Protein 1SOP (pdb70)

Nearest PDB structures (foldseek):
  1sop-assembly1_A  TM=1.043E+00  e=1.245E-03  unclassified
  1sp7-assembly1_A  TM=7.191E-01  e=4.819E-03  unclassified
  1sop-assembly1_A  TM=7.389E-01  e=1.110E-02  unclassified
  1sp7-assembly1_A  TM=5.851E-01  e=7.325E-03  unclassified
  1sop-assembly1_A  TM=6.146E-01  e=1.340E-02  unclassified

InterPro domains:
  IPR008160 Collagen triple helix repeat [PF01391] (78-122)
  IPR037186 Minicollagen I, C-terminal domain [SSF103589] (126-149)

Sequence (24 aa):
PCPPVCVAQCVPTCPQYCCPAKRKPCPPVCVAQCVPTCPQYCCPAKRKPCPPVCVAQCVPTCPQYCCPAKRKPCPPVCVAQCVPTCPQYCCPAKRKPCPPVCVAQCVPTCPQYCCPAKRKPCPPVCVAQCVPTCPQYCCPAKRKPCPPVCVAQCVPTCPQYCCPAKRKPCPPVCVAQCVPTCPQYCCPAKRKPCPPVCVAQCVPTCPQYCCPAKRKPCPPVCVAQCVPTCPQYCCPAKRK

Solvent-accessible surface area: 2038 Å² total; per-residue (Å²): 145,70,46,125,106,2,96,45,67,17,63,148,136,17,30,152,160,9,47,44,96,150,136,127

Radius of gyration: 6.97 Å; Cα contacts (8 Å, |Δi|>4): 35; chains: 1; bounding box: 14×16×14 Å

Secondary structure (DSSP, 8-state):
---TTTTT---TTS-STT--SS--

Foldseek 3Di:
DFDPVLCVVVDPVTDPVSDDDDDD

Structure (mmCIF, N/CA/C/O backbone):
data_1SOP
#
_entry.id   1SOP
#
loop_
_atom_site.group_PDB
_atom_site.id
_atom_site.type_symbol
_atom_site.label_atom_id
_atom_site.label_alt_id
_atom_site.label_comp_id
_atom_site.label_asym_id
_atom_site.label_entity_id
_atom_site.label_seq_id
_atom_site.pdbx_PDB_ins_code
_atom_site.Cartn_x
_atom_site.Cartn_y
_atom_site.Cartn_z
_atom_site.occupancy
_atom_site.B_iso_or_equiv
_atom_site.auth_seq_id
_atom_site.auth_comp_id
_atom_site.auth_asym_id
_atom_site.auth_atom_id
_atom_site.pdbx_PDB_model_num
ATOM 7 N N . PRO A 1 2 ? -7.019 10.696 4.885 1.00 0.00 1 PRO A N 1
ATOM 8 C CA . PRO A 1 2 ? -8.215 9.825 4.710 1.00 0.00 1 PRO A CA 1
ATOM 9 C C . PRO A 1 2 ? -7.964 8.546 3.854 1.00 0.00 1 PRO A C 1
ATOM 10 O O . PRO A 1 2 ? -8.131 8.515 2.630 1.00 0.00 1 PRO A O 1
ATOM 21 N N . CYS A 1 3 ? -7.592 7.483 4.570 1.00 0.00 2 CYS A N 1
ATOM 22 C CA . CYS A 1 3 ? -7.325 6.151 4.016 1.00 0.00 2 CYS A CA 1
ATOM 23 C C . CYS A 1 3 ? -8.576 5.217 4.044 1.00 0.00 2 CYS A C 1
ATOM 24 O O . CYS A 1 3 ? -9.215 5.115 5.100 1.00 0.00 2 CYS A O 1
ATOM 31 N N . PRO A 1 4 ? -8.905 4.440 2.971 1.00 0.00 3 PRO A N 1
ATOM 32 C CA . PRO A 1 4 ? -9.853 3.303 3.055 1.00 0.00 3 PRO A CA 1
ATOM 33 C C . PRO A 1 4 ? -9.289 2.112 3.909 1.00 0.00 3 PRO A C 1
ATOM 34 O O . PRO A 1 4 ? -8.120 1.754 3.702 1.00 0.00 3 PRO A O 1
ATOM 45 N N . PRO A 1 5 ? -10.039 1.452 4.837 1.00 0.00 4 PRO A N 1
ATOM 46 C CA . PRO A 1 5 ? -9.553 0.235 5.554 1.00 0.00 4 PRO A CA 1
ATOM 47 C C . PRO A 1 5 ? -9.300 -1.056 4.704 1.00 0.00 4 PRO A C 1
ATOM 48 O O . PRO A 1 5 ? -8.507 -1.905 5.121 1.00 0.00 4 PRO A O 1
ATOM 59 N N . VAL A 1 6 ? -9.922 -1.180 3.513 1.00 0.00 5 VAL A N 1
ATOM 60 C CA . VAL A 1 6 ? -9.512 -2.162 2.469 1.00 0.00 5 VAL A CA 1
ATOM 61 C C . VAL A 1 6 ? -8.189 -1.807 1.721 1.00 0.00 5 VAL A C 1
ATOM 62 O O . VAL A 1 6 ? -7.459 -2.738 1.385 1.00 0.00 5 VAL A O 1
ATOM 75 N N . CYS A 1 7 ? -7.842 -0.520 1.503 1.00 0.00 6 CYS A N 1
ATOM 76 C CA . CYS A 1 7 ? -6.474 -0.118 1.047 1.00 0.00 6 CYS A CA 1
ATOM 77 C C . CYS A 1 7 ? -5.266 -0.439 1.954 1.00 0.00 6 CYS A C 1
ATOM 78 O O . CYS A 1 7 ? -4.153 -0.658 1.467 1.00 0.00 6 CYS A O 1
ATOM 85 N N . VAL A 1 8 ? -5.521 -0.474 3.269 1.00 0.00 7 VAL A N 1
ATOM 86 C CA . VAL A 1 8 ? -4.588 -1.107 4.267 1.00 0.00 7 VAL A CA 1
ATOM 87 C C . VAL A 1 8 ? -4.082 -2.558 3.885 1.00 0.00 7 VAL A C 1
ATOM 88 O O . VAL A 1 8 ? -2.949 -2.911 4.225 1.00 0.00 7 VAL A O 1
ATOM 101 N N . ALA A 1 9 ? -4.887 -3.339 3.145 1.00 0.00 8 ALA A N 1
ATOM 102 C CA . ALA A 1 9 ? -4.424 -4.522 2.370 1.00 0.00 8 ALA A CA 1
ATOM 103 C C . ALA A 1 9 ? -4.215 -4.338 0.822 1.00 0.00 8 ALA A C 1
ATOM 104 O O . ALA A 1 9 ? -3.566 -5.203 0.233 1.00 0.00 8 ALA A O 1
ATOM 111 N N . GLN A 1 10 ? -4.779 -3.308 0.140 1.00 0.00 9 GLN A N 1
ATOM 112 C CA . GLN A 1 10 ? -5.001 -3.289 -1.325 1.00 0.00 9 GLN A CA 1
ATOM 113 C C . GLN A 1 10 ? -4.781 -1.861 -1.893 1.00 0.00 9 GLN A C 1
ATOM 114 O O . GLN A 1 10 ? -5.748 -1.104 -2.052 1.00 0.00 9 GLN A O 1
ATOM 128 N N . CYS A 1 11 ? -3.542 -1.461 -2.237 1.00 0.00 10 CYS A N 1
ATOM 129 C CA . CYS A 1 11 ? -3.285 -0.055 -2.664 1.00 0.00 10 CYS A CA 1
ATOM 130 C C . CYS A 1 11 ? -3.441 0.144 -4.188 1.00 0.00 10 CYS A C 1
ATOM 131 O O . CYS A 1 11 ? -2.553 -0.078 -5.015 1.00 0.00 10 CYS A O 1
ATOM 138 N N . VAL A 1 12 ? -4.662 0.580 -4.477 1.00 0.00 11 VAL A N 1
ATOM 139 C CA . VAL A 1 12 ? -5.250 0.656 -5.822 1.00 0.00 11 VAL A CA 1
ATOM 140 C C . VAL A 1 12 ? -5.226 2.118 -6.387 1.00 0.00 11 VAL A C 1
ATOM 141 O O . VAL A 1 12 ? -4.961 3.068 -5.638 1.00 0.00 11 VAL A O 1
ATOM 154 N N . PRO A 1 13 ? -5.526 2.356 -7.694 1.00 0.00 12 PRO A N 1
ATOM 155 C CA . PRO A 1 13 ? -5.697 3.725 -8.255 1.00 0.00 12 PRO A CA 1
ATOM 156 C C . PRO A 1 13 ? -6.814 4.659 -7.708 1.00 0.00 12 PRO A C 1
ATOM 157 O O . PRO A 1 13 ? -6.632 5.880 -7.707 1.00 0.00 12 PRO A O 1
ATOM 168 N N . THR A 1 14 ? -7.920 4.091 -7.198 1.00 0.00 13 THR A N 1
ATOM 169 C CA . THR A 1 14 ? -8.864 4.820 -6.298 1.00 0.00 13 THR A CA 1
ATOM 170 C C . THR A 1 14 ? -8.270 5.224 -4.896 1.00 0.00 13 THR A C 1
ATOM 171 O O . THR A 1 14 ? -8.796 6.153 -4.275 1.00 0.00 13 THR A O 1
ATOM 182 N N . CYS A 1 15 ? -7.206 4.553 -4.405 1.00 0.00 14 CYS A N 1
ATOM 183 C CA . CYS A 1 15 ? -6.636 4.790 -3.053 1.00 0.00 14 CYS A CA 1
ATOM 184 C C . CYS A 1 15 ? -5.496 5.846 -3.002 1.00 0.00 14 CYS A C 1
ATOM 185 O O . CYS A 1 15 ? -4.695 5.919 -3.942 1.00 0.00 14 CYS A O 1
ATOM 192 N N . PRO A 1 16 ? -5.377 6.640 -1.895 1.00 0.00 15 PRO A N 1
ATOM 193 C CA . PRO A 1 16 ? -4.241 7.575 -1.682 1.00 0.00 15 PRO A CA 1
ATOM 194 C C . PRO A 1 16 ? -2.827 6.909 -1.610 1.00 0.00 15 PRO A C 1
ATOM 195 O O . PRO A 1 16 ? -2.690 5.754 -1.191 1.00 0.00 15 PRO A O 1
ATOM 206 N N . GLN A 1 17 ? -1.779 7.660 -2.007 1.00 0.00 16 GLN A N 1
ATOM 207 C CA . GLN A 1 17 ? -0.368 7.178 -1.990 1.00 0.00 16 GLN A CA 1
ATOM 208 C C . GLN A 1 17 ? 0.320 7.128 -0.598 1.00 0.00 16 GLN A C 1
ATOM 209 O O . GLN A 1 17 ? 0.994 6.143 -0.281 1.00 0.00 16 GLN A O 1
ATOM 223 N N . TYR A 1 18 ? 0.098 8.141 0.246 1.00 0.00 17 TYR A N 1
ATOM 224 C CA . TYR A 1 18 ? 0.213 8.029 1.718 1.00 0.00 17 TYR A CA 1
ATOM 225 C C . TYR A 1 18 ? -0.592 6.880 2.427 1.00 0.00 17 TYR A C 1
ATOM 226 O O . TYR A 1 18 ? -0.198 6.463 3.520 1.00 0.00 17 TYR A O 1
ATOM 244 N N . CYS A 1 19 ? -1.683 6.371 1.809 1.00 0.00 18 CYS A N 1
ATOM 245 C CA . CYS A 1 19 ? -2.420 5.173 2.259 1.00 0.00 18 CYS A CA 1
ATOM 246 C C . CYS A 1 19 ? -1.965 3.787 1.694 1.00 0.00 18 CYS A C 1
ATOM 247 O O . CYS A 1 19 ? -2.617 2.778 1.985 1.00 0.00 18 CYS A O 1
ATOM 254 N N . CYS A 1 20 ? -0.831 3.711 0.959 1.00 0.00 19 CYS A N 1
ATOM 255 C CA . CYS A 1 20 ? -0.166 2.437 0.600 1.00 0.00 19 CYS A CA 1
ATOM 256 C C . CYS A 1 20 ? 0.565 1.798 1.829 1.00 0.00 19 CYS A C 1
ATOM 257 O O . CYS A 1 20 ? 1.388 2.480 2.450 1.00 0.00 19 CYS A O 1
ATOM 264 N N . PRO A 1 21 ? 0.325 0.503 2.189 1.00 0.00 20 PRO A N 1
ATOM 265 C CA . PRO A 1 21 ? 1.163 -0.254 3.145 1.00 0.00 20 PRO A CA 1
ATOM 266 C C . PRO A 1 21 ? 2.544 -0.644 2.526 1.00 0.00 20 PRO A C 1
ATOM 267 O O . PRO A 1 21 ? 3.080 -0.071 1.571 1.00 0.00 20 PRO A O 1
ATOM 278 N N . ALA A 1 22 ? 3.035 -1.705 3.129 1.00 0.00 21 ALA A N 1
ATOM 279 C CA . ALA A 1 22 ? 3.900 -2.694 2.427 1.00 0.00 21 ALA A CA 1
ATO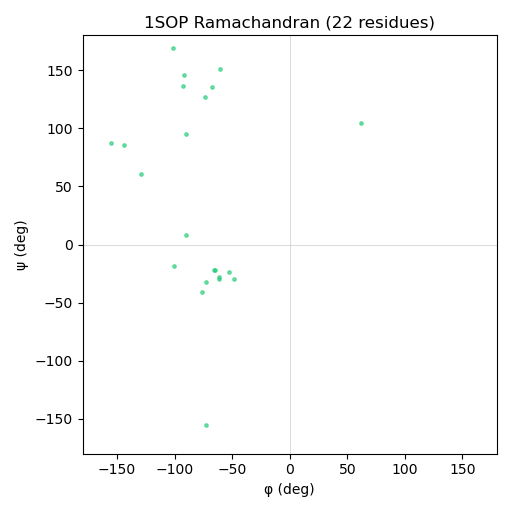M 280 C C . ALA A 1 22 ? 3.406 -4.157 2.611 1.00 0.00 21 ALA A C 1
ATOM 281 O O . ALA A 1 22 ? 4.080 -5.061 3.118 1.00 0.00 21 ALA A O 1
ATOM 288 N N . LYS A 1 23 ? 2.180 -4.321 2.129 1.00 0.00 22 LYS A N 1
ATOM 289 C CA . LYS A 1 23 ? 1.405 -5.586 2.189 1.00 0.00 22 LYS A CA 1
ATOM 290 C C . LYS A 1 23 ? 0.382 -5.554 1.022 1.00 0.00 22 LYS A C 1
ATOM 291 O O . LYS A 1 23 ? -0.759 -5.113 1.201 1.00 0.00 22 LYS A O 1
ATOM 310 N N . ARG A 1 24 ? 0.812 -6.016 -0.175 1.00 0.00 23 ARG A N 1
ATOM 311 C CA . ARG A 1 24 ? -0.006 -6.043 -1.424 1.00 0.00 23 ARG A CA 1
ATOM 312 C C . ARG A 1 24 ? -0.432 -4.618 -1.891 1.00 0.00 23 ARG A C 1
ATOM 313 O O . ARG A 1 24 ? -1.353 -4.019 -1.326 1.00 0.00 23 ARG A O 1
ATOM 334 N N . LYS A 1 25 ? 0.230 -4.104 -2.944 1.00 0.00 24 LYS A N 1
ATOM 335 C CA . LYS A 1 25 ? -0.106 -2.790 -3.552 1.00 0.00 24 LYS A CA 1
ATOM 336 C C . LYS A 1 25 ? -0.947 -3.051 -4.835 1.00 0.00 24 LYS A C 1
ATOM 337 O O . LYS A 1 25 ? -2.176 -2.992 -4.796 1.00 0.00 24 LYS A O 1
ATOM 365 N N . PRO A 1 2 ? -8.609 10.513 5.763 1.00 0.00 1 PRO A N 2
ATOM 366 C CA . PRO A 1 2 ? -7.671 9.427 5.378 1.00 0.00 1 PRO A CA 2
ATOM 367 C C . PRO A 1 2 ? -8.302 8.138 4.772 1.00 0.00 1 PRO A C 2
ATOM 368 O O . PRO A 1 2 ? -9.481 8.047 4.412 1.00 0.00 1 PRO A O 2
ATOM 379 N N . CYS A 1 3 ? -7.403 7.172 4.615 1.00 0.00 2 CYS A N 2
ATOM 380 C CA . CYS A 1 3 ? -7.559 6.012 3.705 1.00 0.00 2 CYS A CA 2
ATOM 381 C C . CYS A 1 3 ? -8.745 5.035 3.991 1.00 0.00 2 CYS A C 2
ATOM 382 O O . CYS A 1 3 ? -9.063 4.828 5.167 1.00 0.00 2 CYS A O 2
ATOM 389 N N . PRO A 1 4 ? -9.364 4.360 2.970 1.00 0.00 3 PRO A N 2
ATOM 390 C CA . PRO A 1 4 ? -10.301 3.227 3.195 1.00 0.00 3 PRO A CA 2
ATOM 391 C C . PRO A 1 4 ? -9.658 1.991 3.927 1.00 0.00 3 PRO A C 2
ATOM 392 O O . PRO A 1 4 ? -8.500 1.677 3.626 1.00 0.00 3 PRO A O 2
ATOM 403 N N . PRO A 1 5 ? -10.335 1.260 4.859 1.00 0.00 4 PRO A N 2
ATOM 404 C CA . PRO A 1 5 ? -9.719 0.125 5.607 1.00 0.00 4 PRO A CA 2
ATOM 405 C C . PRO A 1 5 ? -9.316 -1.159 4.817 1.00 0.00 4 PRO A C 2
ATOM 406 O O . PRO A 1 5 ? -8.347 -1.812 5.211 1.00 0.00 4 PRO A O 2
ATOM 417 N N . VAL A 1 6 ? -10.000 -1.491 3.703 1.00 0.00 5 VAL A N 2
ATOM 418 C CA . VAL A 1 6 ? -9.515 -2.521 2.730 1.00 0.00 5 VAL A CA 2
ATOM 419 C C . VAL A 1 6 ? -8.286 -2.014 1.907 1.00 0.00 5 VAL A C 2
ATOM 420 O O . VAL A 1 6 ? -7.348 -2.793 1.738 1.00 0.00 5 VAL A O 2
ATOM 433 N N . CYS A 1 7 ? -8.257 -0.745 1.441 1.00 0.00 6 CYS A N 2
ATOM 434 C CA . CYS A 1 7 ? -7.040 -0.133 0.842 1.00 0.00 6 CYS A CA 2
ATOM 435 C C . CYS A 1 7 ? -5.751 0.024 1.701 1.00 0.00 6 CYS A C 2
ATOM 436 O O . CYS A 1 7 ? -4.671 0.174 1.117 1.00 0.00 6 CYS A O 2
ATOM 443 N N . VAL A 1 8 ? -5.824 -0.056 3.045 1.00 0.00 7 VAL A N 2
ATOM 444 C CA . VAL A 1 8 ? -4.616 -0.253 3.921 1.00 0.00 7 VAL A CA 2
ATOM 445 C C . VAL A 1 8 ? -3.766 -1.507 3.509 1.00 0.00 7 VAL A C 2
ATOM 446 O O . VAL A 1 8 ? -2.558 -1.390 3.295 1.00 0.00 7 VAL A O 2
ATOM 459 N N . ALA A 1 9 ? -4.429 -2.655 3.330 1.00 0.00 8 ALA A N 2
ATOM 460 C CA . ALA A 1 9 ? -3.888 -3.811 2.565 1.00 0.00 8 ALA A CA 2
ATOM 461 C C . ALA A 1 9 ? -3.721 -3.585 1.022 1.00 0.00 8 ALA A C 2
ATOM 462 O O . ALA A 1 9 ? -2.651 -3.876 0.483 1.00 0.00 8 ALA A O 2
ATOM 469 N N . GLN A 1 10 ? -4.771 -3.097 0.323 1.00 0.00 9 GLN A N 2
ATOM 470 C CA . GLN A 1 10 ? -4.909 -3.159 -1.148 1.00 0.00 9 GLN A CA 2
ATOM 471 C C . GLN A 1 10 ? -4.827 -1.745 -1.768 1.00 0.00 9 GLN A C 2
ATOM 472 O O . GLN A 1 10 ? -5.864 -1.142 -2.068 1.00 0.00 9 GLN A O 2
ATOM 486 N N . CYS A 1 11 ? -3.618 -1.183 -1.963 1.00 0.00 10 CYS A N 2
ATOM 487 C CA . CYS A 1 11 ? -3.509 0.242 -2.385 1.00 0.00 10 CYS A CA 2
ATOM 488 C C . CYS A 1 11 ? -3.551 0.419 -3.925 1.00 0.00 10 CYS A C 2
ATOM 489 O O . CYS A 1 11 ? -2.578 0.283 -4.672 1.00 0.00 10 CYS A O 2
ATOM 496 N N . VAL A 1 12 ? -4.783 0.709 -4.332 1.00 0.00 11 VAL A N 2
ATOM 497 C CA . VAL A 1 12 ? -5.239 0.771 -5.730 1.00 0.00 11 VAL A CA 2
ATOM 498 C C . VAL A 1 12 ? -5.223 2.232 -6.297 1.00 0.00 11 VAL A C 2
ATOM 499 O O . VAL A 1 12 ? -5.037 3.184 -5.532 1.00 0.00 11 VAL A O 2
ATOM 512 N N . PRO A 1 13 ? -5.439 2.466 -7.621 1.00 0.00 12 PRO A N 2
ATOM 513 C CA . PRO A 1 13 ? -5.560 3.833 -8.195 1.00 0.00 12 PRO A CA 2
ATOM 514 C C . PRO A 1 13 ? -6.702 4.784 -7.745 1.00 0.00 12 PRO A C 2
ATOM 515 O O . PRO A 1 13 ? -6.479 5.996 -7.691 1.00 0.00 12 PRO A O 2
ATOM 526 N N . THR A 1 14 ? -7.875 4.248 -7.366 1.00 0.00 13 THR A N 2
ATOM 527 C CA . THR A 1 14 ? -8.872 5.003 -6.544 1.00 0.00 13 THR A CA 2
ATOM 528 C C . THR A 1 14 ? -8.472 5.296 -5.049 1.00 0.00 13 THR A C 2
ATOM 529 O O . THR A 1 14 ? -9.150 6.093 -4.394 1.00 0.00 13 THR A O 2
ATOM 540 N N . CYS A 1 15 ? -7.394 4.685 -4.522 1.00 0.00 14 CYS A N 2
ATOM 541 C CA . CYS A 1 15 ? -6.920 4.852 -3.143 1.00 0.00 14 CYS A CA 2
ATOM 542 C C . CYS A 1 15 ? -5.576 5.652 -3.048 1.00 0.00 14 CYS A C 2
ATOM 543 O O . CYS A 1 15 ? -4.801 5.662 -4.013 1.00 0.00 14 CYS A O 2
ATOM 550 N N . PRO A 1 16 ? -5.254 6.319 -1.901 1.00 0.00 15 PRO A N 2
ATOM 551 C CA . PRO A 1 16 ? -4.098 7.249 -1.811 1.00 0.00 15 PRO A CA 2
ATOM 552 C C . PRO A 1 16 ? -2.698 6.575 -1.696 1.00 0.00 15 PRO A C 2
ATOM 553 O O . PRO A 1 16 ? -2.568 5.400 -1.342 1.00 0.00 15 PRO A O 2
ATOM 564 N N . GLN A 1 17 ? -1.649 7.361 -2.004 1.00 0.00 16 GLN A N 2
ATOM 565 C CA . GLN A 1 17 ? -0.226 6.936 -1.902 1.00 0.00 16 GLN A CA 2
ATOM 566 C C . GLN A 1 17 ? 0.418 6.873 -0.491 1.00 0.00 16 GLN A C 2
ATOM 567 O O . GLN A 1 17 ? 1.287 6.024 -0.263 1.00 0.00 16 GLN A O 2
ATOM 581 N N . TYR A 1 18 ? -0.041 7.694 0.468 1.00 0.00 17 TYR A N 2
ATOM 582 C CA . TYR A 1 18 ? 0.070 7.400 1.909 1.00 0.00 17 TYR A CA 2
ATOM 583 C C . TYR A 1 18 ? -0.620 6.086 2.407 1.00 0.00 17 TYR A C 2
ATOM 584 O O . TYR A 1 18 ? -0.188 5.546 3.429 1.00 0.00 17 TYR A O 2
ATOM 602 N N . CYS A 1 19 ? -1.644 5.559 1.693 1.00 0.00 18 CYS A N 2
ATOM 603 C CA . CYS A 1 19 ? -2.215 4.221 1.949 1.00 0.00 18 CYS A CA 2
ATOM 604 C C . CYS A 1 19 ? -1.371 2.972 1.556 1.00 0.00 18 CYS A C 2
ATOM 605 O O . CYS A 1 19 ? -1.663 1.881 2.058 1.00 0.00 18 CYS A O 2
ATOM 612 N N . CYS A 1 20 ? -0.338 3.114 0.698 1.00 0.00 19 CYS A N 2
ATOM 613 C CA . CYS A 1 20 ? 0.562 2.000 0.323 1.00 0.00 19 CYS A CA 2
ATOM 614 C C . CYS A 1 20 ? 1.475 1.524 1.501 1.00 0.00 19 CYS A C 2
ATOM 615 O O . CYS A 1 20 ? 2.251 2.327 2.028 1.00 0.00 19 CYS A O 2
ATOM 622 N N . PRO A 1 21 ? 1.439 0.218 1.898 1.00 0.00 20 PRO A N 2
ATOM 623 C CA . PRO A 1 21 ? 2.508 -0.460 2.672 1.00 0.00 20 PRO A CA 2
ATOM 624 C C . PRO A 1 21 ? 3.969 -0.356 2.113 1.00 0.00 20 PRO A C 2
ATOM 625 O O . PRO A 1 21 ? 4.318 0.345 1.158 1.00 0.00 20 PRO A O 2
ATOM 636 N N . ALA A 1 22 ? 4.759 -1.215 2.742 1.00 0.00 21 ALA A N 2
ATOM 637 C CA . ALA A 1 22 ? 5.877 -1.921 2.080 1.00 0.00 21 ALA A CA 2
ATOM 638 C C . ALA A 1 22 ? 5.785 -3.397 2.549 1.00 0.00 21 ALA A C 2
ATOM 639 O O . ALA A 1 22 ? 6.188 -3.774 3.654 1.00 0.00 21 ALA A O 2
ATOM 646 N N . LYS A 1 23 ? 5.183 -4.195 1.660 1.00 0.00 22 LYS A N 2
ATOM 647 C CA . LYS A 1 23 ? 4.859 -5.637 1.864 1.00 0.00 22 LYS A CA 2
ATOM 648 C C . LYS A 1 23 ? 3.696 -5.851 2.886 1.00 0.00 22 LYS A C 2
ATOM 649 O O . LYS A 1 23 ? 3.932 -6.105 4.071 1.00 0.00 22 LYS A O 2
ATOM 668 N N . ARG A 1 24 ? 2.444 -5.771 2.393 1.00 0.00 23 ARG A N 2
ATOM 669 C CA . ARG A 1 24 ? 1.227 -6.166 3.153 1.00 0.00 23 ARG A CA 2
ATOM 670 C C . ARG A 1 24 ? 0.109 -6.357 2.091 1.00 0.00 23 ARG A C 2
ATOM 671 O O . ARG A 1 24 ? -0.305 -5.391 1.441 1.00 0.00 23 ARG A O 2
ATOM 692 N N . LYS A 1 25 ? -0.374 -7.602 1.916 1.00 0.00 24 LYS A N 2
ATOM 693 C CA . LYS A 1 25 ? -1.439 -7.909 0.923 1.00 0.00 24 LYS A CA 2
ATOM 694 C C . LYS A 1 25 ? -2.258 -9.114 1.451 1.00 0.00 24 LYS A C 2
ATOM 695 O O . LYS A 1 25 ? -1.840 -10.272 1.386 1.00 0.00 24 LYS A O 2
ATOM 723 N N . PRO A 1 2 ? -7.116 10.899 4.764 1.00 0.00 1 PRO A N 3
ATOM 724 C CA . PRO A 1 2 ? -8.240 9.933 4.608 1.00 0.00 1 PRO A CA 3
ATOM 725 C C . PRO A 1 2 ? -7.919 8.700 3.701 1.00 0.00 1 PRO A C 3
ATOM 726 O O . PRO A 1 2 ? -8.173 8.686 2.491 1.00 0.00 1 PRO A O 3
ATOM 737 N N . CYS A 1 3 ? -7.371 7.662 4.346 1.00 0.00 2 CYS A N 3
ATOM 738 C CA . CYS A 1 3 ? -7.064 6.354 3.714 1.00 0.00 2 CYS A CA 3
ATOM 739 C C . CYS A 1 3 ? -8.187 5.314 3.997 1.00 0.00 2 CYS A C 3
ATOM 740 O O . CYS A 1 3 ? -8.492 5.085 5.174 1.00 0.00 2 CYS A O 3
ATOM 747 N N . PRO A 1 4 ? -8.779 4.620 2.980 1.00 0.00 3 PRO A N 3
ATOM 748 C CA . PRO A 1 4 ? -9.756 3.524 3.202 1.00 0.00 3 PRO A CA 3
ATOM 749 C C . PRO A 1 4 ? -9.143 2.268 3.919 1.00 0.00 3 PRO A C 3
ATOM 750 O O . PRO A 1 4 ? -8.086 1.817 3.465 1.00 0.00 3 PRO A O 3
ATOM 761 N N . PRO A 1 5 ? -9.743 1.660 4.983 1.00 0.00 4 PRO A N 3
ATOM 762 C CA . PRO A 1 5 ? -9.243 0.393 5.598 1.00 0.00 4 PRO A CA 3
ATOM 763 C C . PRO A 1 5 ? -9.011 -0.859 4.696 1.00 0.00 4 PRO A C 3
ATOM 764 O O . PRO A 1 5 ? -8.092 -1.636 4.971 1.00 0.00 4 PRO A O 3
ATOM 775 N N . VAL A 1 6 ? -9.806 -1.034 3.620 1.00 0.00 5 VAL A N 3
ATOM 776 C CA . VAL A 1 6 ? -9.544 -2.054 2.556 1.00 0.00 5 VAL A CA 3
ATOM 777 C C . VAL A 1 6 ? -8.246 -1.744 1.740 1.00 0.00 5 VAL A C 3
ATOM 778 O O . VAL A 1 6 ? -7.431 -2.652 1.572 1.00 0.00 5 VAL A O 3
ATOM 791 N N . CYS A 1 7 ? -8.031 -0.494 1.278 1.00 0.00 6 CYS A N 3
ATOM 792 C CA . CYS A 1 7 ? -6.732 -0.058 0.696 1.00 0.00 6 CYS A CA 3
ATOM 793 C C . CYS A 1 7 ? -5.453 -0.028 1.584 1.00 0.00 6 CYS A C 3
ATOM 794 O O . CYS A 1 7 ? -4.350 0.043 1.034 1.00 0.00 6 CYS A O 3
ATOM 801 N N . VAL A 1 8 ? -5.565 -0.154 2.916 1.00 0.00 7 VAL A N 3
ATOM 802 C CA . VAL A 1 8 ? -4.407 -0.562 3.782 1.00 0.00 7 VAL A CA 3
ATOM 803 C C . VAL A 1 8 ? -3.841 -1.990 3.431 1.00 0.00 7 VAL A C 3
ATOM 804 O O . VAL A 1 8 ? -2.621 -2.173 3.402 1.00 0.00 7 VAL A O 3
ATOM 817 N N . ALA A 1 9 ? -4.716 -2.957 3.111 1.00 0.00 8 ALA A N 3
ATOM 818 C CA . ALA A 1 9 ? -4.333 -4.213 2.407 1.00 0.00 8 ALA A CA 3
ATOM 819 C C . ALA A 1 9 ? -4.093 -4.138 0.857 1.00 0.00 8 ALA A C 3
ATOM 820 O O . ALA A 1 9 ? -3.416 -5.027 0.332 1.00 0.00 8 ALA A O 3
ATOM 827 N N . GLN A 1 10 ? -4.642 -3.144 0.120 1.00 0.00 9 GLN A N 3
ATOM 828 C CA . GLN A 1 10 ? -4.567 -3.049 -1.355 1.00 0.00 9 GLN A CA 3
ATOM 829 C C . GLN A 1 10 ? -4.547 -1.573 -1.822 1.00 0.00 9 GLN A C 3
ATOM 830 O O . GLN A 1 10 ? -5.602 -1.036 -2.174 1.00 0.00 9 GLN A O 3
ATOM 844 N N . CYS A 1 11 ? -3.376 -0.905 -1.890 1.00 0.00 10 CYS A N 3
ATOM 845 C CA . CYS A 1 11 ? -3.337 0.527 -2.299 1.00 0.00 10 CYS A CA 3
ATOM 846 C C . CYS A 1 11 ? -3.264 0.703 -3.838 1.00 0.00 10 CYS A C 3
ATOM 847 O O . CYS A 1 11 ? -2.224 0.652 -4.498 1.00 0.00 10 CYS A O 3
ATOM 854 N N . VAL A 1 12 ? -4.481 0.888 -4.343 1.00 0.00 11 VAL A N 3
ATOM 855 C CA . VAL A 1 12 ? -4.864 0.841 -5.763 1.00 0.00 11 VAL A CA 3
ATOM 856 C C . VAL A 1 12 ? -5.169 2.269 -6.312 1.00 0.00 11 VAL A C 3
ATOM 857 O O . VAL A 1 12 ? -5.245 3.214 -5.527 1.00 0.00 11 VAL A O 3
ATOM 870 N N . PRO A 1 13 ? -5.392 2.478 -7.634 1.00 0.00 12 PRO A N 3
ATOM 871 C CA . PRO A 1 13 ? -5.815 3.798 -8.175 1.00 0.00 12 PRO A CA 3
ATOM 872 C C . PRO A 1 13 ? -7.192 4.429 -7.842 1.00 0.00 12 PRO A C 3
ATOM 873 O O . PRO A 1 13 ? -7.366 5.622 -8.115 1.00 0.00 12 PRO A O 3
ATOM 884 N N . THR A 1 14 ? -8.115 3.711 -7.180 1.00 0.00 13 THR A N 3
ATOM 885 C CA . THR A 1 14 ? -9.161 4.376 -6.338 1.00 0.00 13 THR A CA 3
ATOM 886 C C . THR A 1 14 ? -8.630 5.124 -5.068 1.00 0.00 13 THR A C 3
ATOM 887 O O . THR A 1 14 ? -9.276 6.075 -4.615 1.00 0.00 13 THR A O 3
ATOM 898 N N . CYS A 1 15 ? -7.487 4.690 -4.498 1.00 0.00 14 CYS A N 3
ATOM 899 C CA . CYS A 1 15 ? -7.039 5.077 -3.153 1.00 0.00 14 CYS A CA 3
ATOM 900 C C . CYS A 1 15 ? -5.568 5.616 -3.052 1.00 0.00 14 CYS A C 3
ATOM 901 O O . CYS A 1 15 ? -4.739 5.315 -3.918 1.00 0.00 14 CYS A O 3
ATOM 908 N N . PRO A 1 16 ? -5.211 6.450 -2.027 1.00 0.00 15 PRO A N 3
ATOM 909 C CA . PRO A 1 16 ? -3.950 7.242 -2.018 1.00 0.00 15 PRO A CA 3
ATOM 910 C C . PRO A 1 16 ? -2.640 6.456 -1.707 1.00 0.00 15 PRO A C 3
ATOM 911 O O . PRO A 1 16 ? -2.656 5.291 -1.300 1.00 0.00 15 PRO A O 3
ATOM 922 N N . GLN A 1 17 ? -1.497 7.137 -1.918 1.00 0.00 16 GLN A N 3
ATOM 923 C CA . GLN A 1 17 ? -0.143 6.614 -1.593 1.00 0.00 16 GLN A CA 3
ATOM 924 C C . GLN A 1 17 ? 0.267 6.592 -0.092 1.00 0.00 16 GLN A C 3
ATOM 925 O O . GLN A 1 17 ? 0.979 5.677 0.329 1.00 0.00 16 GLN A O 3
ATOM 939 N N . TYR A 1 18 ? -0.221 7.540 0.721 1.00 0.00 17 TYR A N 3
ATOM 940 C CA . TYR A 1 18 ? -0.375 7.359 2.178 1.00 0.00 17 TYR A CA 3
ATOM 941 C C . TYR A 1 18 ? -1.337 6.217 2.658 1.00 0.00 17 TYR A C 3
ATOM 942 O O . TYR A 1 18 ? -1.198 5.786 3.807 1.00 0.00 17 TYR A O 3
ATOM 960 N N . CYS A 1 19 ? -2.251 5.688 1.804 1.00 0.00 18 CYS A N 3
ATOM 961 C CA . CYS A 1 19 ? -2.918 4.382 2.032 1.00 0.00 18 CYS A CA 3
ATOM 962 C C . CYS A 1 19 ? -2.041 3.101 1.875 1.00 0.00 18 CYS A C 3
ATOM 963 O O . CYS A 1 19 ? -2.398 2.068 2.446 1.00 0.00 18 CYS A O 3
ATOM 970 N N . CYS A 1 20 ? -0.891 3.170 1.168 1.00 0.00 19 CYS A N 3
ATOM 971 C CA . CYS A 1 20 ? 0.157 2.121 1.212 1.00 0.00 19 CYS A CA 3
ATOM 972 C C . CYS A 1 20 ? 0.878 2.097 2.603 1.00 0.00 19 CYS A C 3
ATOM 973 O O . CYS A 1 20 ? 1.428 3.126 3.011 1.00 0.00 19 CYS A O 3
ATOM 980 N N . PRO A 1 21 ? 0.972 0.939 3.312 1.00 0.00 20 PRO A N 3
ATOM 981 C CA . PRO A 1 21 ? 2.069 0.633 4.266 1.00 0.00 20 PRO A CA 3
ATOM 982 C C . PRO A 1 21 ? 3.530 0.864 3.756 1.00 0.00 20 PRO A C 3
ATOM 983 O O . PRO A 1 21 ? 3.833 1.380 2.676 1.00 0.00 20 PRO A O 3
ATOM 994 N N . ALA A 1 22 ? 4.393 0.352 4.614 1.00 0.00 21 ALA A N 3
ATOM 995 C CA . ALA A 1 22 ? 5.738 -0.121 4.229 1.00 0.00 21 ALA A CA 3
ATOM 996 C C . ALA A 1 22 ? 6.048 -1.315 5.159 1.00 0.00 21 ALA A C 3
ATOM 997 O O . ALA A 1 22 ? 6.404 -1.161 6.333 1.00 0.00 21 ALA A O 3
ATOM 1004 N N . LYS A 1 23 ? 5.854 -2.504 4.575 1.00 0.00 22 LYS A N 3
ATOM 1005 C CA . LYS A 1 23 ? 5.943 -3.834 5.248 1.00 0.00 22 LYS A CA 3
ATOM 1006 C C . LYS A 1 23 ? 4.590 -4.157 5.950 1.00 0.00 22 LYS A C 3
ATOM 1007 O O . LYS A 1 23 ? 4.141 -3.408 6.824 1.00 0.00 22 LYS A O 3
ATOM 1026 N N . ARG A 1 24 ? 3.966 -5.287 5.552 1.00 0.00 23 ARG A N 3
ATOM 1027 C CA . ARG A 1 24 ? 2.698 -5.821 6.131 1.00 0.00 23 ARG A CA 3
ATOM 1028 C C . ARG A 1 24 ? 1.452 -5.114 5.520 1.00 0.00 23 ARG A C 3
ATOM 1029 O O . ARG A 1 24 ? 1.131 -3.977 5.882 1.00 0.00 23 ARG A O 3
ATOM 1050 N N . LYS A 1 25 ? 0.752 -5.828 4.620 1.00 0.00 24 LYS A N 3
ATOM 1051 C CA . LYS A 1 25 ? -0.547 -5.390 4.045 1.00 0.00 24 LYS A CA 3
ATOM 1052 C C . LYS A 1 25 ? -1.662 -6.291 4.638 1.00 0.00 24 LYS A C 3
ATOM 1053 O O . LYS A 1 25 ? -1.789 -7.474 4.321 1.00 0.00 24 LYS A O 3
ATOM 1081 N N . PRO A 1 2 ? -5.931 9.766 6.335 1.00 0.00 1 PRO A N 4
ATOM 1082 C CA . PRO A 1 2 ? -7.121 8.875 6.390 1.00 0.00 1 PRO A CA 4
ATOM 1083 C C . PRO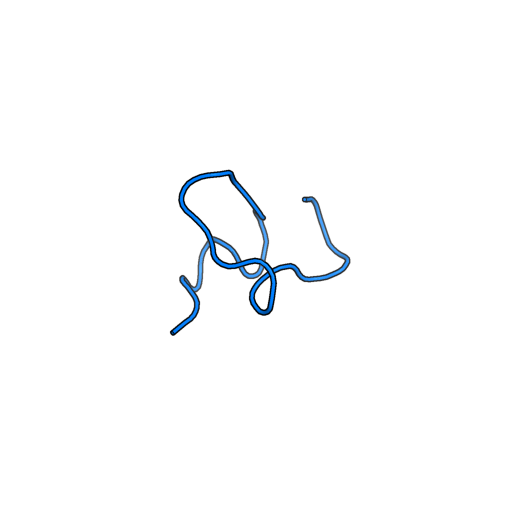 A 1 2 ? -7.299 7.968 5.128 1.00 0.00 1 PRO A C 4
ATOM 1084 O O . PRO A 1 2 ? -7.993 8.305 4.161 1.00 0.00 1 PRO A O 4
ATOM 1095 N N . CYS A 1 3 ? -6.658 6.795 5.185 1.00 0.00 2 CYS A N 4
ATOM 1096 C CA . CYS A 1 3 ? -6.761 5.740 4.144 1.00 0.00 2 CYS A CA 4
ATOM 1097 C C . CYS A 1 3 ? -8.017 4.83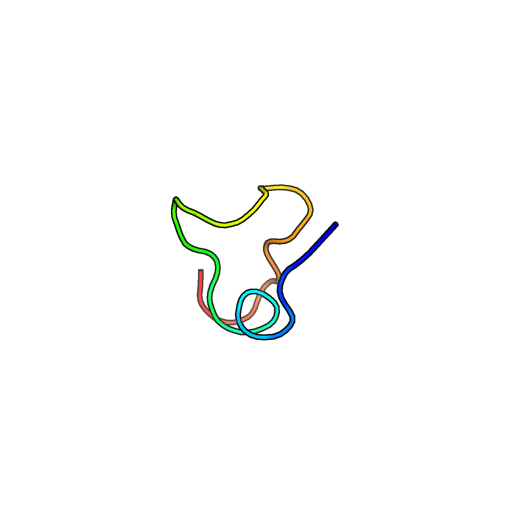6 4.342 1.00 0.00 2 CYS A C 4
ATOM 1098 O O . CYS A 1 3 ? -8.365 4.550 5.494 1.00 0.00 2 CYS A O 4
ATOM 1105 N N . PRO A 1 4 ? -8.686 4.310 3.274 1.00 0.00 3 PRO A N 4
ATOM 1106 C CA . PRO A 1 4 ? -9.785 3.319 3.410 1.00 0.00 3 PRO A CA 4
ATOM 1107 C C . PRO A 1 4 ? -9.356 1.984 4.114 1.00 0.00 3 PRO A C 4
ATOM 1108 O O . PRO A 1 4 ? -8.263 1.501 3.802 1.00 0.00 3 PRO A O 4
ATOM 1119 N N . PRO A 1 5 ? -10.134 1.345 5.033 1.00 0.00 4 PRO A N 4
ATOM 1120 C CA . PRO A 1 5 ? -9.754 0.034 5.639 1.00 0.00 4 PRO A CA 4
ATOM 1121 C C . PRO A 1 5 ? -9.672 -1.205 4.690 1.00 0.00 4 PRO A C 4
ATOM 1122 O O . PRO A 1 5 ? -8.913 -2.134 4.987 1.00 0.00 4 PRO A O 4
ATOM 1133 N N . VAL A 1 6 ? -10.390 -1.200 3.548 1.00 0.00 5 VAL A N 4
ATOM 1134 C CA . VAL A 1 6 ? -10.155 -2.155 2.430 1.00 0.00 5 VAL A CA 4
ATOM 1135 C C . VAL A 1 6 ? -8.810 -1.933 1.665 1.00 0.00 5 VAL A C 4
ATOM 1136 O O . VAL A 1 6 ? -8.136 -2.929 1.401 1.00 0.00 5 VAL A O 4
ATOM 1149 N N . CYS A 1 7 ? -8.386 -0.683 1.378 1.00 0.00 6 CYS A N 4
ATOM 1150 C CA . CYS A 1 7 ? -6.999 -0.378 0.907 1.00 0.00 6 CYS A CA 4
ATOM 1151 C C . CYS A 1 7 ? -5.794 -0.866 1.747 1.00 0.00 6 CYS A C 4
ATOM 1152 O O . CYS A 1 7 ? -4.726 -1.180 1.214 1.00 0.00 6 CYS A O 4
ATOM 1159 N N . VAL A 1 8 ? -5.991 -0.879 3.066 1.00 0.00 7 VAL A N 4
ATOM 1160 C CA . VAL A 1 8 ? -5.011 -1.485 4.030 1.00 0.00 7 VAL A CA 4
ATOM 1161 C C . VAL A 1 8 ? -4.650 -2.993 3.716 1.00 0.00 7 VAL A C 4
ATOM 1162 O O . VAL A 1 8 ? -3.500 -3.390 3.917 1.00 0.00 7 VAL A O 4
ATOM 1175 N N . ALA A 1 9 ? -5.581 -3.775 3.132 1.00 0.00 8 ALA A N 4
ATOM 1176 C CA . ALA A 1 9 ? -5.247 -4.950 2.279 1.00 0.00 8 ALA A CA 4
ATOM 1177 C C . ALA A 1 9 ? -4.832 -4.604 0.804 1.00 0.00 8 ALA A C 4
ATOM 1178 O O . ALA A 1 9 ? -3.783 -5.078 0.363 1.00 0.00 8 ALA A O 4
ATOM 1185 N N . GLN A 1 10 ? -5.641 -3.826 0.041 1.00 0.00 9 GLN A N 4
ATOM 1186 C CA . GLN A 1 10 ? -5.488 -3.590 -1.412 1.00 0.00 9 GLN A CA 4
ATOM 1187 C C . GLN A 1 10 ? -5.095 -2.141 -1.790 1.00 0.00 9 GLN A C 4
ATOM 1188 O O . GLN A 1 10 ? -5.976 -1.325 -2.092 1.00 0.00 9 GLN A O 4
ATOM 1202 N N . CYS A 1 11 ? -3.791 -1.811 -1.854 1.00 0.00 10 CYS A N 4
ATOM 1203 C CA . CYS A 1 11 ? -3.368 -0.412 -2.138 1.00 0.00 10 CYS A CA 4
ATOM 1204 C C . CYS A 1 11 ? -3.217 -0.122 -3.654 1.00 0.00 10 CYS A C 4
ATOM 1205 O O . CYS A 1 11 ? -2.213 -0.403 -4.313 1.00 0.00 10 CYS A O 4
ATOM 1212 N N . VAL A 1 12 ? -4.323 0.446 -4.142 1.00 0.00 11 VAL A N 4
ATOM 1213 C CA . VAL A 1 12 ? -4.664 0.593 -5.564 1.00 0.00 11 VAL A CA 4
ATOM 1214 C C . VAL A 1 12 ? -4.664 2.099 -6.005 1.00 0.00 11 VAL A C 4
ATOM 1215 O O . VAL A 1 12 ? -4.599 2.994 -5.152 1.00 0.00 11 VAL A O 4
ATOM 1228 N N . PRO A 1 13 ? -4.766 2.432 -7.323 1.00 0.00 12 PRO A N 4
ATOM 1229 C CA . PRO A 1 13 ? -4.951 3.833 -7.802 1.00 0.00 12 PRO A CA 4
ATOM 1230 C C . PRO A 1 13 ? -6.212 4.650 -7.400 1.00 0.00 12 PRO A C 4
ATOM 1231 O O . PRO A 1 13 ? -6.124 5.878 -7.294 1.00 0.00 12 PRO A O 4
ATOM 1242 N N . THR A 1 14 ? -7.341 3.980 -7.115 1.00 0.00 13 THR A N 4
ATOM 1243 C CA . THR A 1 14 ? -8.463 4.581 -6.326 1.00 0.00 13 THR A CA 4
ATOM 1244 C C . THR A 1 14 ? -8.098 4.953 -4.839 1.00 0.00 13 THR A C 4
ATOM 1245 O O . THR A 1 14 ? -8.733 5.847 -4.270 1.00 0.00 13 THR A O 4
ATOM 1256 N N . CYS A 1 15 ? -7.092 4.291 -4.232 1.00 0.00 14 CYS A N 4
ATOM 1257 C CA . CYS A 1 15 ? -6.615 4.582 -2.858 1.00 0.00 14 CYS A CA 4
ATOM 1258 C C . CYS A 1 15 ? -5.515 5.682 -2.809 1.00 0.00 14 CYS A C 4
ATOM 1259 O O . CYS A 1 15 ? -4.728 5.798 -3.756 1.00 0.00 14 CYS A O 4
ATOM 1266 N N . PRO A 1 16 ? -5.461 6.524 -1.737 1.00 0.00 15 PRO A N 4
ATOM 1267 C CA . PRO A 1 16 ? -4.665 7.776 -1.734 1.00 0.00 15 PRO A CA 4
ATOM 1268 C C . PRO A 1 16 ? -3.122 7.585 -1.777 1.00 0.00 15 PRO A C 4
ATOM 1269 O O . PRO A 1 16 ? -2.602 6.505 -1.481 1.00 0.00 15 PRO A O 4
ATOM 1280 N N . GLN A 1 17 ? -2.405 8.645 -2.191 1.00 0.00 16 GLN A N 4
ATOM 1281 C CA . GLN A 1 17 ? -0.932 8.599 -2.392 1.00 0.00 16 GLN A CA 4
ATOM 1282 C C . GLN A 1 17 ? -0.032 8.647 -1.125 1.00 0.00 16 GLN A C 4
ATOM 1283 O O . GLN A 1 17 ? 1.054 8.064 -1.136 1.00 0.00 16 GLN A O 4
ATOM 1297 N N . TYR A 1 18 ? -0.492 9.254 -0.028 1.00 0.00 17 TYR A N 4
ATOM 1298 C CA . TYR A 1 18 ? -0.057 8.908 1.336 1.00 0.00 17 TYR A CA 4
ATOM 1299 C C . TYR A 1 18 ? -0.312 7.430 1.800 1.00 0.00 17 TYR A C 4
ATOM 1300 O O . TYR A 1 18 ? 0.445 6.950 2.649 1.00 0.00 17 TYR A O 4
ATOM 1318 N N . CYS A 1 19 ? -1.336 6.717 1.271 1.00 0.00 18 CYS A N 4
ATOM 1319 C CA . CYS A 1 19 ? -1.613 5.302 1.608 1.00 0.00 18 CYS A CA 4
ATOM 1320 C C . CYS A 1 19 ? -0.651 4.280 0.948 1.00 0.00 18 CYS A C 4
ATOM 1321 O O . CYS A 1 19 ? -0.028 3.473 1.646 1.00 0.00 18 CYS A O 4
ATOM 1328 N N . CYS A 1 20 ? -0.527 4.352 -0.387 1.00 0.00 19 CYS A N 4
ATOM 1329 C CA . CYS A 1 20 ? 0.456 3.563 -1.166 1.00 0.00 19 CYS A CA 4
ATOM 1330 C C . CYS A 1 20 ? 1.829 4.304 -1.147 1.00 0.00 19 CYS A C 4
ATOM 1331 O O . CYS A 1 20 ? 1.868 5.455 -1.594 1.00 0.00 19 CYS A O 4
ATOM 1338 N N . PRO A 1 21 ? 2.956 3.720 -0.641 1.00 0.00 20 PRO A N 4
ATOM 1339 C CA . PRO A 1 21 ? 4.240 4.427 -0.465 1.00 0.00 20 PRO A CA 4
ATOM 1340 C C . PRO A 1 21 ? 5.142 4.575 -1.723 1.00 0.00 20 PRO A C 4
ATOM 1341 O O . PRO A 1 21 ? 6.154 3.931 -2.013 1.00 0.00 20 PRO A O 4
ATOM 1352 N N . ALA A 1 22 ? 4.722 5.649 -2.316 1.00 0.00 21 ALA A N 4
ATOM 1353 C CA . ALA A 1 22 ? 5.555 6.872 -2.369 1.00 0.00 21 ALA A CA 4
ATOM 1354 C C . ALA A 1 22 ? 4.702 7.994 -1.730 1.00 0.00 21 ALA A C 4
ATOM 1355 O O . ALA A 1 22 ? 3.774 8.543 -2.336 1.00 0.00 21 ALA A O 4
ATOM 1362 N N . LYS A 1 23 ? 5.012 8.260 -0.456 1.00 0.00 22 LYS A N 4
ATOM 1363 C CA . LYS A 1 23 ? 4.101 8.995 0.467 1.00 0.00 22 LYS A CA 4
ATOM 1364 C C . LYS A 1 23 ? 4.049 10.516 0.141 1.00 0.00 22 LYS A C 4
ATOM 1365 O O . LYS A 1 23 ? 5.062 11.219 0.240 1.00 0.00 22 LYS A O 4
ATOM 1384 N N . ARG A 1 24 ? 2.858 10.993 -0.272 1.00 0.00 23 ARG A N 4
ATOM 1385 C CA . ARG A 1 24 ? 2.651 12.400 -0.704 1.00 0.00 23 ARG A CA 4
ATOM 1386 C C . ARG A 1 24 ? 1.178 12.788 -0.399 1.00 0.00 23 ARG A C 4
ATOM 1387 O O . ARG A 1 24 ? 0.247 12.266 -1.023 1.00 0.00 23 ARG A O 4
ATOM 1408 N N . LYS A 1 25 ? 0.987 13.734 0.539 1.00 0.00 24 LYS A N 4
ATOM 1409 C CA . LYS A 1 25 ? -0.344 14.323 0.850 1.00 0.00 24 LYS A CA 4
ATOM 1410 C C . LYS A 1 25 ? -0.436 15.729 0.186 1.00 0.00 24 LYS A C 4
ATOM 1411 O O . LYS A 1 25 ? -1.006 15.867 -0.897 1.00 0.00 24 LYS A O 4
ATOM 1439 N N . PRO A 1 2 ? -9.246 10.810 3.071 1.00 0.00 1 PRO A N 5
ATOM 1440 C CA . PRO A 1 2 ? -8.165 9.900 3.517 1.00 0.00 1 PRO A CA 5
ATOM 1441 C C . PRO A 1 2 ? -8.449 8.374 3.433 1.00 0.00 1 PRO A C 5
ATOM 1442 O O . PRO A 1 2 ? -9.444 7.894 2.882 1.00 0.00 1 PRO A O 5
ATOM 1453 N N . CYS A 1 3 ? -7.449 7.652 3.939 1.00 0.00 2 CYS A N 5
ATOM 1454 C CA . CYS A 1 3 ? -7.164 6.250 3.549 1.00 0.00 2 CYS A CA 5
ATOM 1455 C C . CYS A 1 3 ? -8.231 5.208 4.001 1.00 0.00 2 CYS A C 5
ATOM 1456 O O . CYS A 1 3 ? -8.440 5.066 5.211 1.00 0.00 2 CYS A O 5
ATOM 1463 N N . PRO A 1 4 ? -8.889 4.447 3.076 1.00 0.00 3 PRO A N 5
ATOM 1464 C CA . PRO A 1 4 ? -9.844 3.368 3.439 1.00 0.00 3 PRO A CA 5
ATOM 1465 C C . PRO A 1 4 ? -9.181 2.127 4.137 1.00 0.00 3 PRO A C 5
ATOM 1466 O O . PRO A 1 4 ? -8.080 1.752 3.719 1.00 0.00 3 PRO A O 5
ATOM 1477 N N . PRO A 1 5 ? -9.788 1.444 5.153 1.00 0.00 4 PRO A N 5
ATOM 1478 C CA . PRO A 1 5 ? -9.186 0.245 5.806 1.00 0.00 4 PRO A CA 5
ATOM 1479 C C . PRO A 1 5 ? -8.961 -1.026 4.925 1.00 0.00 4 PRO A C 5
ATOM 1480 O O . PRO A 1 5 ? -7.974 -1.737 5.136 1.00 0.00 4 PRO A O 5
ATOM 1491 N N . VAL A 1 6 ? -9.828 -1.281 3.920 1.00 0.00 5 VAL A N 5
ATOM 1492 C CA . VAL A 1 6 ? -9.575 -2.290 2.845 1.00 0.00 5 VAL A CA 5
ATOM 1493 C C . VAL A 1 6 ? -8.365 -1.893 1.931 1.00 0.00 5 VAL A C 5
ATOM 1494 O O . VAL A 1 6 ? -7.502 -2.742 1.710 1.00 0.00 5 VAL A O 5
ATOM 1507 N N . CYS A 1 7 ? -8.275 -0.634 1.453 1.00 0.00 6 CYS A N 5
ATOM 1508 C CA . CYS A 1 7 ? -7.057 -0.100 0.777 1.00 0.00 6 CYS A CA 5
ATOM 1509 C C . CYS A 1 7 ? -5.705 -0.030 1.555 1.00 0.00 6 CYS A C 5
ATOM 1510 O O . CYS A 1 7 ? -4.659 0.092 0.913 1.00 0.00 6 CYS A O 5
ATOM 1517 N N . VAL A 1 8 ? -5.691 -0.144 2.895 1.00 0.00 7 VAL A N 5
ATOM 1518 C CA . VAL A 1 8 ? -4.437 -0.425 3.674 1.00 0.00 7 VAL A CA 5
ATOM 1519 C C . VAL A 1 8 ? -3.770 -1.797 3.296 1.00 0.00 7 VAL A C 5
ATOM 1520 O O . VAL A 1 8 ? -2.549 -1.854 3.122 1.00 0.00 7 VAL A O 5
ATOM 1533 N N . ALA A 1 9 ? -4.578 -2.854 3.103 1.00 0.00 8 ALA A N 5
ATOM 1534 C CA . ALA A 1 9 ? -4.161 -4.073 2.359 1.00 0.00 8 ALA A CA 5
ATOM 1535 C C . ALA A 1 9 ? -3.958 -3.850 0.822 1.00 0.00 8 ALA A C 5
ATOM 1536 O O . ALA A 1 9 ? -2.859 -4.115 0.326 1.00 0.00 8 ALA A O 5
ATOM 1543 N N . GLN A 1 10 ? -4.989 -3.374 0.084 1.00 0.00 9 GLN A N 5
ATOM 1544 C CA . GLN A 1 10 ? -4.976 -3.198 -1.383 1.00 0.00 9 GLN A CA 5
ATOM 1545 C C . GLN A 1 10 ? -4.834 -1.716 -1.792 1.00 0.00 9 GLN A C 5
ATOM 1546 O O . GLN A 1 10 ? -5.842 -1.061 -2.077 1.00 0.00 9 GLN A O 5
ATOM 1560 N N . CYS A 1 11 ? -3.601 -1.176 -1.881 1.00 0.00 10 CYS A N 5
ATOM 1561 C CA . CYS A 1 11 ? -3.432 0.265 -2.206 1.00 0.00 10 CYS A CA 5
ATOM 1562 C C . CYS A 1 11 ? -3.371 0.523 -3.732 1.00 0.00 10 CYS A C 5
ATOM 1563 O O . CYS A 1 11 ? -2.349 0.394 -4.408 1.00 0.00 10 CYS A O 5
ATOM 1570 N N . VAL A 1 12 ? -4.568 0.850 -4.219 1.00 0.00 11 VAL A N 5
ATOM 1571 C CA . VAL A 1 12 ? -4.945 0.834 -5.643 1.00 0.00 11 VAL A CA 5
ATOM 1572 C C . VAL A 1 12 ? -5.067 2.279 -6.233 1.00 0.00 11 VAL A C 5
ATOM 1573 O O . VAL A 1 12 ? -5.027 3.252 -5.477 1.00 0.00 11 VAL A O 5
ATOM 1586 N N . PRO A 1 13 ? -5.237 2.470 -7.570 1.00 0.00 12 PRO A N 5
ATOM 1587 C CA . PRO A 1 13 ? -5.488 3.810 -8.172 1.00 0.00 12 PRO A CA 5
ATOM 1588 C C . PRO A 1 13 ? -6.769 4.621 -7.832 1.00 0.00 12 PRO A C 5
ATOM 1589 O O . PRO A 1 13 ? -6.736 5.852 -7.933 1.00 0.00 12 PRO A O 5
ATOM 1600 N N . THR A 1 14 ? -7.851 3.972 -7.370 1.00 0.00 13 THR A N 5
ATOM 1601 C CA . THR A 1 14 ? -8.921 4.669 -6.585 1.00 0.00 13 THR A CA 5
ATOM 1602 C C . THR A 1 14 ? -8.494 5.210 -5.173 1.00 0.00 13 THR A C 5
ATOM 1603 O O . THR A 1 14 ? -9.129 6.131 -4.652 1.00 0.00 13 THR A O 5
ATOM 1614 N N . CYS A 1 15 ? -7.441 4.633 -4.576 1.00 0.00 14 CYS A N 5
ATOM 1615 C CA . CYS A 1 15 ? -6.955 4.952 -3.228 1.00 0.00 14 CYS A CA 5
ATOM 1616 C C . CYS A 1 15 ? -5.620 5.776 -3.203 1.00 0.00 14 CYS A C 5
ATOM 1617 O O . CYS A 1 15 ? -4.852 5.733 -4.170 1.00 0.00 14 CYS A O 5
ATOM 1624 N N . PRO A 1 16 ? -5.296 6.522 -2.104 1.00 0.00 15 PRO A N 5
ATOM 1625 C CA . PRO A 1 16 ? -4.080 7.373 -2.026 1.00 0.00 15 PRO A CA 5
ATOM 1626 C C . PRO A 1 16 ? -2.745 6.611 -1.754 1.00 0.00 15 PRO A C 5
ATOM 1627 O O . PRO A 1 16 ? -2.724 5.430 -1.392 1.00 0.00 15 PRO A O 5
ATOM 1638 N N . GLN A 1 17 ? -1.625 7.335 -1.935 1.00 0.00 16 GLN A N 5
ATOM 1639 C CA . GLN A 1 17 ? -0.249 6.829 -1.674 1.00 0.00 16 GLN A CA 5
ATOM 1640 C C . GLN A 1 17 ? 0.212 6.682 -0.197 1.00 0.00 16 GLN A C 5
ATOM 1641 O O . GLN A 1 17 ? 0.965 5.758 0.121 1.00 0.00 16 GLN A O 5
ATOM 1655 N N . TYR A 1 18 ? -0.275 7.544 0.706 1.00 0.00 17 TYR A N 5
ATOM 1656 C CA . TYR A 1 18 ? -0.340 7.261 2.153 1.00 0.00 17 TYR A CA 5
ATOM 1657 C C . TYR A 1 18 ? -1.258 6.070 2.605 1.00 0.00 17 TYR A C 5
ATOM 1658 O O . TYR A 1 18 ? -1.068 5.575 3.720 1.00 0.00 17 TYR A O 5
ATOM 1676 N N . CYS A 1 19 ? -2.189 5.572 1.753 1.00 0.00 18 CYS A N 5
ATOM 1677 C CA . CYS A 1 19 ? -2.828 4.243 1.920 1.00 0.00 18 CYS A CA 5
ATOM 1678 C C . CYS A 1 19 ? -1.912 2.999 1.707 1.00 0.00 18 CYS A C 5
ATOM 1679 O O . CYS A 1 19 ? -2.178 1.953 2.304 1.00 0.00 18 CYS A O 5
ATOM 1686 N N . CYS A 1 20 ? -0.827 3.113 0.910 1.00 0.00 19 CYS A N 5
ATOM 1687 C CA . CYS A 1 20 ? 0.261 2.106 0.867 1.00 0.00 19 CYS A CA 5
ATOM 1688 C C . CYS A 1 20 ? 1.097 2.092 2.189 1.00 0.00 19 CYS A C 5
ATOM 1689 O O . CYS A 1 20 ? 1.583 3.151 2.602 1.00 0.00 19 CYS A O 5
ATOM 1696 N N . PRO A 1 21 ? 1.355 0.912 2.820 1.00 0.00 20 PRO A N 5
ATOM 1697 C CA . PRO A 1 21 ? 2.542 0.657 3.676 1.00 0.00 20 PRO A CA 5
ATOM 1698 C C . PRO A 1 21 ? 3.939 1.065 3.091 1.00 0.00 20 PRO A C 5
ATOM 1699 O O . PRO A 1 21 ? 4.135 2.049 2.373 1.00 0.00 20 PRO A O 5
ATOM 1710 N N . ALA A 1 22 ? 4.897 0.317 3.609 1.00 0.00 21 ALA A N 5
ATOM 1711 C CA . ALA A 1 22 ? 6.279 0.764 3.909 1.00 0.00 21 ALA A CA 5
ATOM 1712 C C . ALA A 1 22 ? 6.308 1.829 5.035 1.00 0.00 21 ALA A C 5
ATOM 1713 O O . ALA A 1 22 ? 6.238 3.042 4.809 1.00 0.00 21 ALA A O 5
ATOM 1720 N N . LYS A 1 23 ? 6.394 1.290 6.252 1.00 0.00 22 LYS A N 5
ATOM 1721 C CA . LYS A 1 23 ? 6.366 2.082 7.512 1.00 0.00 22 LYS A CA 5
ATOM 1722 C C . LYS A 1 23 ? 7.684 2.885 7.737 1.00 0.00 22 LYS A C 5
ATOM 1723 O O . LYS A 1 23 ? 8.785 2.347 7.586 1.00 0.00 22 LYS A O 5
ATOM 1742 N N . ARG A 1 24 ? 7.535 4.186 8.061 1.00 0.00 23 ARG A N 5
ATOM 1743 C CA . ARG A 1 24 ? 8.657 5.167 8.157 1.00 0.00 23 ARG A CA 5
ATOM 1744 C C . ARG A 1 24 ? 9.235 5.471 6.742 1.00 0.00 23 ARG A C 5
ATOM 1745 O O . ARG A 1 24 ? 10.153 4.789 6.275 1.00 0.00 23 ARG A O 5
ATOM 1766 N N . LYS A 1 25 ? 8.652 6.475 6.057 1.00 0.00 24 LYS A N 5
ATOM 1767 C CA . LYS A 1 25 ? 8.981 6.798 4.642 1.00 0.00 24 LYS A CA 5
ATOM 1768 C C . LYS A 1 25 ? 8.951 8.343 4.455 1.00 0.00 24 LYS A C 5
ATOM 1769 O O . LYS A 1 25 ? 10.001 8.973 4.323 1.00 0.00 24 LYS A O 5
ATOM 1797 N N . PRO A 1 2 ? -6.023 9.776 6.307 1.00 0.00 1 PRO A N 6
ATOM 1798 C CA . PRO A 1 2 ? -7.128 8.787 6.426 1.00 0.00 1 PRO A CA 6
ATOM 1799 C C . PRO A 1 2 ? -7.297 7.884 5.162 1.00 0.00 1 PRO A C 6
ATOM 1800 O O . PRO A 1 2 ? -8.044 8.191 4.226 1.00 0.00 1 PRO A O 6
ATOM 1811 N N . CYS A 1 3 ? -6.589 6.746 5.182 1.00 0.00 2 CYS A N 6
ATOM 1812 C CA . CYS A 1 3 ? -6.689 5.695 4.138 1.00 0.00 2 CYS A CA 6
ATOM 1813 C C . CYS A 1 3 ? -7.925 4.769 4.360 1.00 0.00 2 CYS A C 6
ATOM 1814 O O . CYS A 1 3 ? -8.231 4.455 5.518 1.00 0.00 2 CYS A O 6
ATOM 1821 N N . PRO A 1 4 ? -8.633 4.269 3.305 1.00 0.00 3 PRO A N 6
ATOM 1822 C CA . PRO A 1 4 ? -9.747 3.295 3.460 1.00 0.00 3 PRO A CA 6
ATOM 1823 C C . PRO A 1 4 ? -9.331 1.953 4.157 1.00 0.00 3 PRO A C 6
ATOM 1824 O O . PRO A 1 4 ? -8.249 1.457 3.832 1.00 0.00 3 PRO A O 6
ATOM 1835 N N . PRO A 1 5 ? -10.111 1.323 5.082 1.00 0.00 4 PRO A N 6
ATOM 1836 C CA . PRO A 1 5 ? -9.745 0.002 5.675 1.00 0.00 4 PRO A CA 6
ATOM 1837 C C . PRO A 1 5 ? -9.677 -1.231 4.715 1.00 0.00 4 PRO A C 6
ATOM 1838 O O . PRO A 1 5 ? -8.931 -2.172 5.002 1.00 0.00 4 PRO A O 6
ATOM 1849 N N . VAL A 1 6 ? -10.394 -1.204 3.572 1.00 0.00 5 VAL A N 6
ATOM 1850 C CA . VAL A 1 6 ? -10.194 -2.173 2.456 1.00 0.00 5 VAL A CA 6
ATOM 1851 C C . VAL A 1 6 ? -8.853 -1.943 1.684 1.00 0.00 5 VAL A C 6
ATOM 1852 O O . VAL A 1 6 ? -8.175 -2.937 1.422 1.00 0.00 5 VAL A O 6
ATOM 1865 N N . CYS A 1 7 ? -8.438 -0.694 1.374 1.00 0.00 6 CYS A N 6
ATOM 1866 C CA . CYS A 1 7 ? -7.049 -0.390 0.902 1.00 0.00 6 CYS A CA 6
ATOM 1867 C C . CYS A 1 7 ? -5.845 -0.864 1.750 1.00 0.00 6 CYS A C 6
ATOM 1868 O O . CYS A 1 7 ? -4.776 -1.176 1.219 1.00 0.00 6 CYS A O 6
ATOM 1875 N N . VAL A 1 8 ? -6.039 -0.871 3.069 1.00 0.00 7 VAL A N 6
ATOM 1876 C CA . VAL A 1 8 ? -5.057 -1.465 4.036 1.00 0.00 7 VAL A CA 6
ATOM 1877 C C . VAL A 1 8 ? -4.688 -2.976 3.737 1.00 0.00 7 VAL A C 6
ATOM 1878 O O . VAL A 1 8 ? -3.537 -3.367 3.950 1.00 0.00 7 VAL A O 6
ATOM 1891 N N . ALA A 1 9 ? -5.612 -3.762 3.149 1.00 0.00 8 ALA A N 6
ATOM 1892 C CA . ALA A 1 9 ? -5.269 -4.944 2.309 1.00 0.00 8 ALA A CA 6
ATOM 1893 C C . ALA A 1 9 ? -4.833 -4.603 0.838 1.00 0.00 8 ALA A C 6
ATOM 1894 O O . ALA A 1 9 ? -3.770 -5.065 0.417 1.00 0.00 8 ALA A O 6
ATOM 1901 N N . GLN A 1 10 ? -5.644 -3.843 0.062 1.00 0.00 9 GLN A N 6
ATOM 1902 C CA . GLN A 1 10 ? -5.475 -3.609 -1.389 1.00 0.00 9 GLN A CA 6
ATOM 1903 C C . GLN A 1 10 ? -5.089 -2.157 -1.763 1.00 0.00 9 GLN A C 6
ATOM 1904 O O . GLN A 1 10 ? -5.971 -1.346 -2.072 1.00 0.00 9 GLN A O 6
ATOM 1918 N N . CYS A 1 11 ? -3.786 -1.815 -1.815 1.00 0.00 10 CYS A N 6
ATOM 1919 C CA . CYS A 1 11 ? -3.373 -0.410 -2.084 1.00 0.00 10 CYS A CA 6
ATOM 1920 C C . CYS A 1 11 ? -3.202 -0.112 -3.596 1.00 0.00 10 CYS A C 6
ATOM 1921 O O . CYS A 1 11 ? -2.185 -0.381 -4.239 1.00 0.00 10 CYS A O 6
ATOM 1928 N N . VAL A 1 12 ? -4.305 0.444 -4.099 1.00 0.00 11 VAL A N 6
ATOM 1929 C CA . VAL A 1 12 ? -4.622 0.592 -5.527 1.00 0.00 11 VAL A CA 6
ATOM 1930 C C . VAL A 1 12 ? -4.636 2.101 -5.964 1.00 0.00 11 VAL A C 6
ATOM 1931 O O . VAL A 1 12 ? -4.593 2.992 -5.108 1.00 0.00 11 VAL A O 6
ATOM 1944 N N . PRO A 1 13 ? -4.723 2.436 -7.281 1.00 0.00 12 PRO A N 6
ATOM 1945 C CA . PRO A 1 13 ? -4.869 3.841 -7.757 1.00 0.00 12 PRO A CA 6
ATOM 1946 C C . PRO A 1 13 ? -6.115 4.688 -7.380 1.00 0.00 12 PRO A C 6
ATOM 1947 O O . PRO A 1 13 ? -5.990 5.910 -7.249 1.00 0.00 12 PRO A O 6
ATOM 1958 N N . THR A 1 14 ? -7.275 4.054 -7.146 1.00 0.00 13 THR A N 6
ATOM 1959 C CA . THR A 1 14 ? -8.394 4.686 -6.376 1.00 0.00 13 THR A CA 6
ATOM 1960 C C . THR A 1 14 ? -8.088 4.999 -4.867 1.00 0.00 13 THR A C 6
ATOM 1961 O O . THR A 1 14 ? -8.734 5.879 -4.290 1.00 0.00 13 THR A O 6
ATOM 1972 N N . CYS A 1 15 ? -7.113 4.299 -4.253 1.00 0.00 14 CYS A N 6
ATOM 1973 C CA . CYS A 1 15 ? -6.634 4.582 -2.877 1.00 0.00 14 CYS A CA 6
ATOM 1974 C C . CYS A 1 15 ? -5.537 5.683 -2.831 1.00 0.00 14 CYS A C 6
ATOM 1975 O O . CYS A 1 15 ? -4.751 5.802 -3.779 1.00 0.00 14 CYS A O 6
ATOM 1982 N N . PRO A 1 16 ? -5.488 6.534 -1.763 1.00 0.00 15 PRO A N 6
ATOM 1983 C CA . PRO A 1 16 ? -4.712 7.797 -1.769 1.00 0.00 15 PRO A CA 6
ATOM 1984 C C . PRO A 1 16 ? -3.169 7.630 -1.813 1.00 0.00 15 PRO A C 6
ATOM 1985 O O . PRO A 1 16 ? -2.636 6.544 -1.573 1.00 0.00 15 PRO A O 6
ATOM 1996 N N . GLN A 1 17 ? -2.461 8.719 -2.164 1.00 0.00 16 GLN A N 6
ATOM 1997 C CA . GLN A 1 17 ? -0.986 8.693 -2.380 1.00 0.00 16 GLN A CA 6
ATOM 1998 C C . GLN A 1 17 ? -0.084 8.657 -1.120 1.00 0.00 16 GLN A C 6
ATOM 1999 O O . GLN A 1 17 ? 0.958 7.995 -1.138 1.00 0.00 16 GLN A O 6
ATOM 2013 N N . TYR A 1 18 ? -0.507 9.290 -0.017 1.00 0.00 17 TYR A N 6
ATOM 2014 C CA . TYR A 1 18 ? -0.092 8.907 1.347 1.00 0.00 17 TYR A CA 6
ATOM 2015 C C . TYR A 1 18 ? -0.341 7.419 1.779 1.00 0.00 17 TYR A C 6
ATOM 2016 O O . TYR A 1 18 ? 0.409 6.923 2.625 1.00 0.00 17 TYR A O 6
ATOM 2034 N N . CYS A 1 19 ? -1.349 6.713 1.210 1.00 0.00 18 CYS A N 6
ATOM 2035 C CA . CYS A 1 19 ? -1.586 5.278 1.458 1.00 0.00 18 CYS A CA 6
ATOM 2036 C C . CYS A 1 19 ? -0.648 4.313 0.682 1.00 0.00 18 CYS A C 6
ATOM 2037 O O . CYS A 1 19 ? -0.059 3.407 1.277 1.00 0.00 18 CYS A O 6
ATOM 2044 N N . CYS A 1 20 ? -0.543 4.519 -0.639 1.00 0.00 19 CYS A N 6
ATOM 2045 C CA . CYS A 1 20 ? 0.228 3.651 -1.554 1.00 0.00 19 CYS A CA 6
ATOM 2046 C C . CYS A 1 20 ? 1.629 4.260 -1.871 1.00 0.00 19 CYS A C 6
ATOM 2047 O O . CYS A 1 20 ? 1.691 5.391 -2.368 1.00 0.00 19 CYS A O 6
ATOM 2054 N N . PRO A 1 21 ? 2.761 3.518 -1.707 1.00 0.00 20 PRO A N 6
ATOM 2055 C CA . PRO A 1 21 ? 3.994 3.698 -2.519 1.00 0.00 20 PRO A CA 6
ATOM 2056 C C . PRO A 1 21 ? 3.797 3.723 -4.075 1.00 0.00 20 PRO A C 6
ATOM 2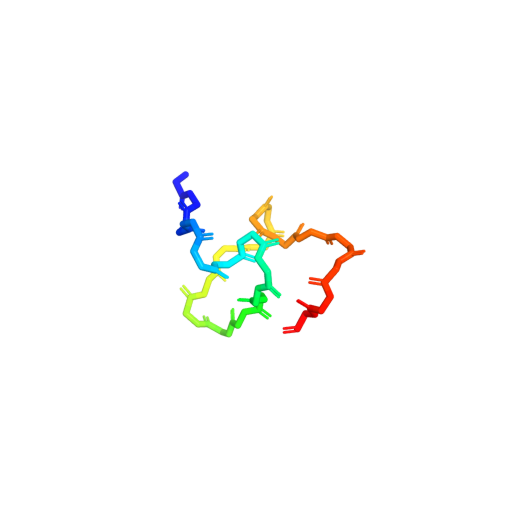057 O O . PRO A 1 21 ? 2.702 3.742 -4.648 1.00 0.00 20 PRO A O 6
ATOM 2068 N N . ALA A 1 22 ? 4.962 3.633 -4.696 1.00 0.00 21 ALA A N 6
ATOM 2069 C CA . ALA A 1 22 ? 5.109 3.037 -6.043 1.00 0.00 21 ALA A CA 6
ATOM 2070 C C . ALA A 1 22 ? 6.419 2.216 -6.043 1.00 0.00 21 ALA A C 6
ATOM 2071 O O . ALA A 1 22 ? 7.523 2.703 -6.308 1.00 0.00 21 ALA A O 6
ATOM 2078 N N . LYS A 1 23 ? 6.220 0.941 -5.711 1.00 0.00 22 LYS A N 6
ATOM 2079 C CA . LYS A 1 23 ? 7.299 -0.073 -5.576 1.00 0.00 22 LYS A CA 6
ATOM 2080 C C . LYS A 1 23 ? 7.526 -0.774 -6.946 1.00 0.00 22 LYS A C 6
ATOM 2081 O O . LYS A 1 23 ? 6.707 -1.583 -7.396 1.00 0.00 22 LYS A O 6
ATOM 2100 N N . ARG A 1 24 ? 8.616 -0.385 -7.633 1.00 0.00 23 ARG A N 6
ATOM 2101 C CA . ARG A 1 24 ? 8.846 -0.734 -9.061 1.00 0.00 23 ARG A CA 6
ATOM 2102 C C . ARG A 1 24 ? 10.360 -0.610 -9.381 1.00 0.00 23 ARG A C 6
ATOM 2103 O O . ARG A 1 24 ? 10.966 0.450 -9.185 1.00 0.00 23 ARG A O 6
ATOM 2124 N N . LYS A 1 25 ? 10.959 -1.709 -9.878 1.00 0.00 24 LYS A N 6
ATOM 2125 C CA . LYS A 1 25 ? 12.399 -1.753 -10.257 1.00 0.00 24 LYS A CA 6
ATOM 2126 C C . LYS A 1 25 ? 12.565 -2.624 -11.537 1.00 0.00 24 LYS A C 6
ATOM 2127 O O . LYS A 1 25 ? 12.816 -2.096 -12.620 1.00 0.00 24 LYS A O 6
ATOM 2155 N N . PRO A 1 2 ? -9.261 10.811 2.223 1.00 0.00 1 PRO A N 7
ATOM 2156 C CA . PRO A 1 2 ? -8.263 9.930 2.882 1.00 0.00 1 PRO A CA 7
ATOM 2157 C C . PRO A 1 2 ? -8.549 8.406 2.850 1.00 0.00 1 PRO A C 7
ATOM 2158 O O . PRO A 1 2 ? -9.468 7.891 2.205 1.00 0.00 1 PRO A O 7
ATOM 2169 N N . CYS A 1 3 ? -7.633 7.714 3.528 1.00 0.00 2 CYS A N 7
ATOM 2170 C CA . CYS A 1 3 ? -7.299 6.299 3.248 1.00 0.00 2 CYS A CA 7
ATOM 2171 C C . CYS A 1 3 ? -8.386 5.268 3.680 1.00 0.00 2 CYS A C 7
ATOM 2172 O O . CYS A 1 3 ? -8.666 5.177 4.881 1.00 0.00 2 CYS A O 7
ATOM 2179 N N . PRO A 1 4 ? -8.975 4.453 2.755 1.00 0.00 3 PRO A N 7
ATOM 2180 C CA . PRO A 1 4 ? -9.919 3.363 3.108 1.00 0.00 3 PRO A CA 7
ATOM 2181 C C . PRO A 1 4 ? -9.241 2.178 3.882 1.00 0.00 3 PRO A C 7
ATOM 2182 O O . PRO A 1 4 ? -8.175 1.746 3.432 1.00 0.00 3 PRO A O 7
ATOM 2193 N N . PRO A 1 5 ? -9.798 1.593 4.983 1.00 0.00 4 PRO A N 7
ATOM 2194 C CA . PRO A 1 5 ? -9.207 0.405 5.669 1.00 0.00 4 PRO A CA 7
ATOM 2195 C C . PRO A 1 5 ? -8.908 -0.893 4.852 1.00 0.00 4 PRO A C 7
ATOM 2196 O O . PRO A 1 5 ? -7.919 -1.569 5.146 1.00 0.00 4 PRO A O 7
ATOM 2207 N N . VAL A 1 6 ? -9.721 -1.218 3.824 1.00 0.00 5 VAL A N 7
ATOM 2208 C CA . VAL A 1 6 ? -9.394 -2.285 2.827 1.00 0.00 5 VAL A CA 7
ATOM 2209 C C . VAL A 1 6 ? -8.187 -1.895 1.912 1.00 0.00 5 VAL A C 7
ATOM 2210 O O . VAL A 1 6 ? -7.304 -2.735 1.749 1.00 0.00 5 VAL A O 7
ATOM 2223 N N . CYS A 1 7 ? -8.115 -0.660 1.364 1.00 0.00 6 CYS A N 7
ATOM 2224 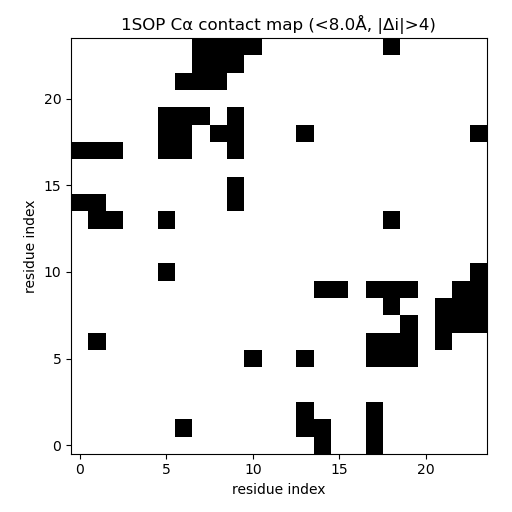C CA . CYS A 1 7 ? -6.885 -0.148 0.693 1.00 0.00 6 CYS A CA 7
ATOM 2225 C C . CYS A 1 7 ? -5.565 -0.011 1.514 1.00 0.00 6 CYS A C 7
ATOM 2226 O O . CYS A 1 7 ? -4.494 0.038 0.901 1.00 0.00 6 CYS A O 7
ATOM 2233 N N . VAL A 1 8 ? -5.609 0.012 2.861 1.00 0.00 7 VAL A N 7
ATOM 2234 C CA . VAL A 1 8 ? -4.393 -0.193 3.722 1.00 0.00 7 VAL A CA 7
ATOM 2235 C C . VAL A 1 8 ? -3.628 -1.527 3.398 1.00 0.00 7 VAL A C 7
ATOM 2236 O O . VAL A 1 8 ? -2.403 -1.514 3.255 1.00 0.00 7 VAL A O 7
ATOM 2249 N N . ALA A 1 9 ? -4.367 -2.629 3.207 1.00 0.00 8 ALA A N 7
ATOM 2250 C CA . ALA A 1 9 ? -3.889 -3.821 2.461 1.00 0.00 8 ALA A CA 7
ATOM 2251 C C . ALA A 1 9 ? -3.782 -3.630 0.907 1.00 0.00 8 ALA A C 7
ATOM 2252 O O . ALA A 1 9 ? -2.728 -3.923 0.336 1.00 0.00 8 ALA A O 7
ATOM 2259 N N . GLN A 1 10 ? -4.861 -3.174 0.232 1.00 0.00 9 GLN A N 7
ATOM 2260 C CA . GLN A 1 10 ? -5.062 -3.300 -1.229 1.00 0.00 9 GLN A CA 7
ATOM 2261 C C . GLN A 1 10 ? -4.959 -1.924 -1.932 1.00 0.00 9 GLN A C 7
ATOM 2262 O O . GLN A 1 10 ? -5.976 -1.312 -2.277 1.00 0.00 9 GLN A O 7
ATOM 2276 N N . CYS A 1 11 ? -3.735 -1.414 -2.133 1.00 0.00 10 CYS A N 7
ATOM 2277 C CA . CYS A 1 11 ? -3.547 0.018 -2.484 1.00 0.00 10 CYS A CA 7
ATOM 2278 C C . CYS A 1 11 ? -3.495 0.248 -4.013 1.00 0.00 10 CYS A C 7
ATOM 2279 O O . CYS A 1 11 ? -2.484 0.139 -4.711 1.00 0.00 10 CYS A O 7
ATO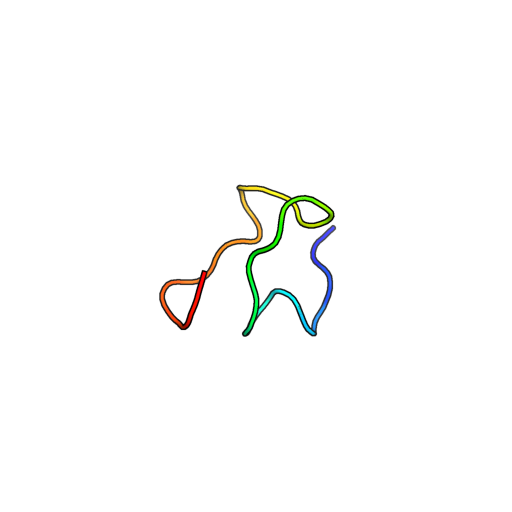M 2286 N N . VAL A 1 12 ? -4.703 0.580 -4.448 1.00 0.00 11 VAL A N 7
ATOM 2287 C CA . VAL A 1 12 ? -5.123 0.712 -5.849 1.00 0.00 11 VAL A CA 7
ATOM 2288 C C . VAL A 1 12 ? -5.240 2.213 -6.273 1.00 0.00 11 VAL A C 7
ATOM 2289 O O . VAL A 1 12 ? -5.222 3.097 -5.410 1.00 0.00 11 VAL A O 7
ATOM 2302 N N . PRO A 1 13 ? -5.424 2.546 -7.579 1.00 0.00 12 PRO A N 7
ATOM 2303 C CA . PRO A 1 13 ? -5.680 3.943 -8.021 1.00 0.00 12 PRO A CA 7
ATOM 2304 C C . PRO A 1 13 ? -6.996 4.684 -7.663 1.00 0.00 12 PRO A C 7
ATOM 2305 O O . PRO A 1 13 ? -7.026 5.910 -7.817 1.00 0.00 12 PRO A O 7
ATOM 2316 N N . THR A 1 14 ? -8.022 4.011 -7.114 1.00 0.00 13 THR A N 7
ATOM 2317 C CA . THR A 1 14 ? -9.051 4.700 -6.270 1.00 0.00 13 THR A CA 7
ATOM 2318 C C . THR A 1 14 ? -8.527 5.303 -4.923 1.00 0.00 13 THR A C 7
ATOM 2319 O O . THR A 1 14 ? -9.126 6.259 -4.421 1.00 0.00 13 THR A O 7
ATOM 2330 N N . CYS A 1 15 ? -7.437 4.751 -4.356 1.00 0.00 14 CYS A N 7
ATOM 2331 C CA . CYS A 1 15 ? -6.950 5.069 -3.014 1.00 0.00 14 CYS A CA 7
ATOM 2332 C C . CYS A 1 15 ? -5.495 5.647 -2.952 1.00 0.00 14 CYS A C 7
ATOM 2333 O O . CYS A 1 15 ? -4.676 5.357 -3.833 1.00 0.00 14 CYS A O 7
ATOM 2340 N N . PRO A 1 16 ? -5.148 6.501 -1.941 1.00 0.00 15 PRO A N 7
ATOM 2341 C CA . PRO A 1 16 ? -3.908 7.324 -1.944 1.00 0.00 15 PRO A CA 7
ATOM 2342 C C . PRO A 1 16 ? -2.590 6.564 -1.616 1.00 0.00 15 PRO A C 7
ATOM 2343 O O . PRO A 1 16 ? -2.583 5.378 -1.274 1.00 0.00 15 PRO A O 7
ATOM 2354 N N . GLN A 1 17 ? -1.467 7.296 -1.737 1.00 0.00 16 GLN A N 7
ATOM 2355 C CA . GLN A 1 17 ? -0.107 6.772 -1.430 1.00 0.00 16 GLN A CA 7
ATOM 2356 C C . GLN A 1 17 ? 0.299 6.658 0.068 1.00 0.00 16 GLN A C 7
ATOM 2357 O O . GLN A 1 17 ? 1.086 5.774 0.415 1.00 0.00 16 GLN A O 7
ATOM 2371 N N . TYR A 1 18 ? -0.270 7.481 0.960 1.00 0.00 17 TYR A N 7
ATOM 2372 C CA . TYR A 1 18 ? -0.418 7.157 2.392 1.00 0.00 17 TYR A CA 7
ATOM 2373 C C . TYR A 1 18 ? -1.340 5.938 2.757 1.00 0.00 17 TYR A C 7
ATOM 2374 O O . TYR A 1 18 ? -1.171 5.377 3.842 1.00 0.00 17 TYR A O 7
ATOM 2392 N N . CYS A 1 19 ? -2.248 5.492 1.858 1.00 0.00 18 CYS A N 7
ATOM 2393 C CA . CYS A 1 19 ? -2.853 4.137 1.898 1.00 0.00 18 CYS A CA 7
ATOM 2394 C C . CYS A 1 19 ? -1.922 2.943 1.503 1.00 0.00 18 CYS A C 7
ATOM 2395 O O . CYS A 1 19 ? -2.190 1.813 1.916 1.00 0.00 18 CYS A O 7
ATOM 2402 N N . CYS A 1 20 ? -0.843 3.183 0.724 1.00 0.00 19 CYS A N 7
ATOM 2403 C CA . CYS A 1 20 ? 0.143 2.142 0.346 1.00 0.00 19 CYS A CA 7
ATOM 2404 C C . CYS A 1 20 ? 1.130 1.817 1.517 1.00 0.00 19 CYS A C 7
ATOM 2405 O O . CYS A 1 20 ? 1.825 2.729 1.977 1.00 0.00 19 CYS A O 7
ATOM 2412 N N . PRO A 1 21 ? 1.255 0.542 1.989 1.00 0.00 20 PRO A N 7
ATOM 2413 C CA . PRO A 1 21 ? 2.426 0.071 2.757 1.00 0.00 20 PRO A CA 7
ATOM 2414 C C . PRO A 1 21 ? 3.679 -0.147 1.838 1.00 0.00 20 PRO A C 7
ATOM 2415 O O . PRO A 1 21 ? 3.819 0.341 0.710 1.00 0.00 20 PRO A O 7
ATOM 2426 N N . ALA A 1 22 ? 4.531 -0.991 2.388 1.00 0.00 21 ALA A N 7
ATOM 2427 C CA . ALA A 1 22 ? 5.270 -1.996 1.587 1.00 0.00 21 ALA A CA 7
ATOM 2428 C C . ALA A 1 22 ? 5.229 -3.360 2.323 1.00 0.00 21 ALA A C 7
ATOM 2429 O O . ALA A 1 22 ? 6.157 -3.801 3.011 1.00 0.00 21 ALA A O 7
ATOM 2436 N N . LYS A 1 23 ? 4.068 -3.985 2.144 1.00 0.00 22 LYS A N 7
ATOM 2437 C CA . LYS A 1 23 ? 3.691 -5.252 2.831 1.00 0.00 22 LYS A CA 7
ATOM 2438 C C . LYS A 1 23 ? 4.400 -6.494 2.216 1.00 0.00 22 LYS A C 7
ATOM 2439 O O . LYS A 1 23 ? 4.376 -6.699 0.996 1.00 0.00 22 LYS A O 7
ATOM 2458 N N . ARG A 1 24 ? 5.019 -7.315 3.084 1.00 0.00 23 ARG A N 7
ATOM 2459 C CA . ARG A 1 24 ? 5.738 -8.545 2.664 1.00 0.00 23 ARG A CA 7
ATOM 2460 C C . ARG A 1 24 ? 4.773 -9.760 2.763 1.00 0.00 23 ARG A C 7
ATOM 2461 O O . ARG A 1 24 ? 4.343 -10.138 3.860 1.00 0.00 23 ARG A O 7
ATOM 2482 N N . LYS A 1 25 ? 4.446 -10.358 1.601 1.00 0.00 24 LYS A N 7
ATOM 2483 C CA . LYS A 1 25 ? 3.557 -11.547 1.521 1.00 0.00 24 LYS A CA 7
ATOM 2484 C C . LYS A 1 25 ? 4.047 -12.426 0.337 1.00 0.00 24 LYS A C 7
ATOM 2485 O O . LYS A 1 25 ? 3.976 -12.045 -0.834 1.00 0.00 24 LYS A O 7
ATOM 2513 N N . PRO A 1 2 ? -9.526 10.849 3.236 1.00 0.00 1 PRO A N 8
ATOM 2514 C CA . PRO A 1 2 ? -8.414 9.978 3.689 1.00 0.00 1 PRO A CA 8
ATOM 2515 C C . PRO A 1 2 ? -8.642 8.442 3.627 1.00 0.00 1 PRO A C 8
ATOM 2516 O O . PRO A 1 2 ? -9.606 7.912 3.067 1.00 0.00 1 PRO A O 8
ATOM 2527 N N . CYS A 1 3 ? -7.628 7.773 4.175 1.00 0.00 2 CYS A N 8
ATOM 2528 C CA . CYS A 1 3 ? -7.275 6.372 3.848 1.00 0.00 2 CYS A CA 8
ATOM 2529 C C . CYS A 1 3 ? -8.335 5.299 4.225 1.00 0.00 2 CYS A C 8
ATOM 2530 O O . CYS A 1 3 ? -8.643 5.163 5.416 1.00 0.00 2 CYS A O 8
ATOM 2537 N N . PRO A 1 4 ? -8.872 4.499 3.258 1.00 0.00 3 PRO A N 8
ATOM 2538 C CA . PRO A 1 4 ? -9.738 3.333 3.553 1.00 0.00 3 PRO A CA 8
ATOM 2539 C C . PRO A 1 4 ? -8.958 2.173 4.263 1.00 0.00 3 PRO A C 8
ATOM 2540 O O . PRO A 1 4 ? -7.926 1.768 3.719 1.00 0.00 3 PRO A O 8
ATOM 2551 N N . PRO A 1 5 ? -9.386 1.582 5.415 1.00 0.00 4 PRO A N 8
ATOM 2552 C CA . PRO A 1 5 ? -8.746 0.359 5.985 1.00 0.00 4 PRO A CA 8
ATOM 2553 C C . PRO A 1 5 ? -8.647 -0.922 5.098 1.00 0.00 4 PRO A C 8
ATOM 2554 O O . PRO A 1 5 ? -7.696 -1.690 5.266 1.00 0.00 4 PRO A O 8
ATOM 2565 N N . VAL A 1 6 ? -9.580 -1.127 4.147 1.00 0.00 5 VAL A N 8
ATOM 2566 C CA . VAL A 1 6 ? -9.443 -2.154 3.075 1.00 0.00 5 VAL A CA 8
ATOM 2567 C C . VAL A 1 6 ? -8.341 -1.852 2.011 1.00 0.00 5 VAL A C 8
ATOM 2568 O O . VAL A 1 6 ? -7.669 -2.798 1.605 1.00 0.00 5 VAL A O 8
ATOM 2581 N N . CYS A 1 7 ? -8.113 -0.587 1.600 1.00 0.00 6 CYS A N 8
ATOM 2582 C CA . CYS A 1 7 ? -6.883 -0.196 0.851 1.00 0.00 6 CYS A CA 8
ATOM 2583 C C . CYS A 1 7 ? -5.502 -0.433 1.514 1.00 0.00 6 CYS A C 8
ATOM 2584 O O . CYS A 1 7 ? -4.500 -0.669 0.832 1.00 0.00 6 CYS A O 8
ATOM 2591 N N . VAL A 1 8 ? -5.466 -0.317 2.843 1.00 0.00 7 VAL A N 8
ATOM 2592 C CA . VAL A 1 8 ? -4.262 -0.694 3.660 1.00 0.00 7 VAL A CA 8
ATOM 2593 C C . VAL A 1 8 ? -3.745 -2.168 3.400 1.00 0.00 7 VAL A C 8
ATOM 2594 O O . VAL A 1 8 ? -2.533 -2.392 3.413 1.00 0.00 7 VAL A O 8
ATOM 2607 N N . ALA A 1 9 ? -4.638 -3.118 3.062 1.00 0.00 8 ALA A N 8
ATOM 2608 C CA . ALA A 1 9 ? -4.282 -4.321 2.253 1.00 0.00 8 ALA A CA 8
ATOM 2609 C C . ALA A 1 9 ? -4.224 -4.095 0.698 1.00 0.00 8 ALA A C 8
ATOM 2610 O O . ALA A 1 9 ? -3.265 -4.542 0.066 1.00 0.00 8 ALA A O 8
ATOM 2617 N N . GLN A 1 10 ? -5.245 -3.450 0.090 1.00 0.00 9 GLN A N 8
ATOM 2618 C CA . GLN A 1 10 ? -5.514 -3.449 -1.366 1.00 0.00 9 GLN A CA 8
ATOM 2619 C C . GLN A 1 10 ? -5.269 -2.051 -1.995 1.00 0.00 9 GLN A C 8
ATOM 2620 O O . GLN A 1 10 ? -6.217 -1.295 -2.242 1.00 0.00 9 GLN A O 8
ATOM 2634 N N . CYS A 1 11 ? -4.004 -1.681 -2.258 1.00 0.00 10 CYS A N 8
ATOM 2635 C CA . CYS A 1 11 ? -3.679 -0.271 -2.612 1.00 0.00 10 CYS A CA 8
ATOM 2636 C C . CYS A 1 11 ? -3.669 -0.031 -4.138 1.00 0.00 10 CYS A C 8
ATOM 2637 O O . CYS A 1 11 ? -2.701 -0.247 -4.872 1.00 0.00 10 CYS A O 8
ATOM 2644 N N . VAL A 1 12 ? -4.855 0.420 -4.541 1.00 0.00 11 VAL A N 8
ATOM 2645 C CA . VAL A 1 12 ? -5.294 0.549 -5.940 1.00 0.00 11 VAL A CA 8
ATOM 2646 C C . VAL A 1 12 ? -5.107 2.006 -6.489 1.00 0.00 11 VAL A C 8
ATOM 2647 O O . VAL A 1 12 ? -4.876 2.936 -5.705 1.00 0.00 11 VAL A O 8
ATOM 2660 N N . PRO A 1 13 ? -5.221 2.262 -7.822 1.00 0.00 12 PRO A N 8
ATOM 2661 C CA . PRO A 1 13 ? -5.213 3.637 -8.397 1.00 0.00 12 PRO A CA 8
ATOM 2662 C C . PRO A 1 13 ? -6.316 4.658 -7.995 1.00 0.00 12 PRO A C 8
ATOM 2663 O O . PRO A 1 13 ? -6.043 5.861 -7.961 1.00 0.00 12 PRO A O 8
ATOM 2674 N N . THR A 1 14 ? -7.518 4.180 -7.637 1.00 0.00 13 THR A N 8
ATOM 2675 C CA . THR A 1 14 ? -8.515 4.983 -6.865 1.00 0.00 13 THR A CA 8
ATOM 2676 C C . THR A 1 14 ? -8.069 5.368 -5.404 1.00 0.00 13 THR A C 8
ATOM 2677 O O . THR A 1 14 ? -8.597 6.341 -4.859 1.00 0.00 13 THR A O 8
ATOM 2688 N N . CYS A 1 15 ? -7.122 4.633 -4.784 1.00 0.00 14 CYS A N 8
ATOM 2689 C CA . CYS A 1 15 ? -6.721 4.833 -3.371 1.00 0.00 14 CYS A CA 8
ATOM 2690 C C . CYS A 1 15 ? -5.550 5.840 -3.159 1.00 0.00 14 CYS A C 8
ATOM 2691 O O . CYS A 1 15 ? -4.654 5.917 -4.007 1.00 0.00 14 CYS A O 8
ATOM 2698 N N . PRO A 1 16 ? -5.517 6.593 -2.015 1.00 0.00 15 PRO A N 8
ATOM 2699 C CA . PRO A 1 16 ? -4.404 7.520 -1.674 1.00 0.00 15 PRO A CA 8
ATOM 2700 C C . PRO A 1 16 ? -2.981 6.889 -1.563 1.00 0.00 15 PRO A C 8
ATOM 2701 O O . PRO A 1 16 ? -2.831 5.697 -1.278 1.00 0.00 15 PRO A O 8
ATOM 2712 N N . GLN A 1 17 ? -1.940 7.724 -1.752 1.00 0.00 16 GLN A N 8
ATOM 2713 C CA . GLN A 1 17 ? -0.517 7.307 -1.614 1.00 0.00 16 GLN A CA 8
ATOM 2714 C C . GLN A 1 17 ? -0.009 7.106 -0.161 1.00 0.00 16 GLN A C 8
ATOM 2715 O O . GLN A 1 17 ? 0.634 6.093 0.133 1.00 0.00 16 GLN A O 8
ATOM 2729 N N . TYR A 1 18 ? -0.352 8.028 0.745 1.00 0.00 17 TYR A N 8
ATOM 2730 C CA . TYR A 1 18 ? -0.382 7.780 2.200 1.00 0.00 17 TYR A CA 8
ATOM 2731 C C . TYR A 1 18 ? -1.217 6.562 2.727 1.00 0.00 17 TYR A C 8
ATOM 2732 O O . TYR A 1 18 ? -0.966 6.123 3.851 1.00 0.00 17 TYR A O 8
ATOM 2750 N N . CYS A 1 19 ? -2.169 6.016 1.938 1.00 0.00 18 CYS A N 8
ATOM 2751 C CA . CYS A 1 19 ? -2.874 4.756 2.251 1.00 0.00 18 CYS A CA 8
ATOM 2752 C C . CYS A 1 19 ? -2.126 3.431 1.926 1.00 0.00 18 CYS A C 8
ATOM 2753 O O . CYS A 1 19 ? -2.323 2.440 2.635 1.00 0.00 18 CYS A O 8
ATOM 2760 N N . CYS A 1 20 ? -1.252 3.427 0.895 1.00 0.00 19 CYS A N 8
ATOM 2761 C CA . CYS A 1 20 ? -0.273 2.335 0.651 1.00 0.00 19 CYS A CA 8
ATOM 2762 C C . CYS A 1 20 ? 0.747 2.223 1.831 1.00 0.00 19 CYS A C 8
ATOM 2763 O O . CYS A 1 20 ? 1.420 3.218 2.124 1.00 0.00 19 CYS A O 8
ATOM 2770 N N . PRO A 1 21 ? 0.914 1.043 2.491 1.00 0.00 20 PRO A N 8
ATOM 2771 C CA . PRO A 1 21 ? 2.085 0.711 3.328 1.00 0.00 20 PRO A CA 8
ATOM 2772 C C . PRO A 1 21 ? 3.504 0.989 2.724 1.00 0.00 20 PRO A C 8
ATOM 2773 O O . PRO A 1 21 ? 3.737 1.582 1.667 1.00 0.00 20 PRO A O 8
ATOM 2784 N N . ALA A 1 22 ? 4.397 0.479 3.547 1.00 0.00 21 ALA A N 8
ATOM 2785 C CA . ALA A 1 22 ? 5.865 0.352 3.361 1.00 0.00 21 ALA A CA 8
ATOM 2786 C C . ALA A 1 22 ? 6.468 0.524 4.777 1.00 0.00 21 ALA A C 8
ATOM 2787 O O . ALA A 1 22 ? 6.767 1.628 5.244 1.00 0.00 21 ALA A O 8
ATOM 2794 N N . LYS A 1 23 ? 6.537 -0.621 5.469 1.00 0.00 22 LYS A N 8
ATOM 2795 C CA . LYS A 1 23 ? 6.729 -0.712 6.952 1.00 0.00 22 LYS A CA 8
ATOM 2796 C C . LYS A 1 23 ? 5.723 0.164 7.780 1.00 0.00 22 LYS A C 8
ATOM 2797 O O . LYS A 1 23 ? 6.124 1.079 8.508 1.00 0.00 22 LYS A O 8
ATOM 2816 N N . ARG A 1 24 ? 4.407 -0.111 7.623 1.00 0.00 23 ARG A N 8
ATOM 2817 C CA . ARG A 1 24 ? 3.292 0.706 8.183 1.00 0.00 23 ARG A CA 8
ATOM 2818 C C . ARG A 1 24 ? 3.278 2.183 7.664 1.00 0.00 23 ARG A C 8
ATOM 2819 O O . ARG A 1 24 ? 4.043 3.027 8.140 1.00 0.00 23 ARG A O 8
ATOM 2840 N N . LYS A 1 25 ? 2.373 2.476 6.714 1.00 0.00 24 LYS A N 8
ATOM 2841 C CA . LYS A 1 25 ? 2.144 3.849 6.192 1.00 0.00 24 LYS A CA 8
ATOM 2842 C C . LYS A 1 25 ? 0.632 3.947 5.857 1.00 0.00 24 LYS A C 8
ATOM 2843 O O . LYS A 1 25 ? 0.134 3.378 4.883 1.00 0.00 24 LYS A O 8
ATOM 2871 N N . PRO A 1 2 ? -6.467 9.883 6.057 1.00 0.00 1 PRO A N 9
ATOM 2872 C CA . PRO A 1 2 ? -7.716 9.080 5.924 1.00 0.00 1 PRO A CA 9
ATOM 2873 C C . PRO A 1 2 ? -7.763 8.176 4.648 1.00 0.00 1 PRO A C 9
ATOM 2874 O O . PRO A 1 2 ? -8.254 8.563 3.584 1.00 0.00 1 PRO A O 9
ATOM 2885 N N . CYS A 1 3 ? -7.256 6.948 4.815 1.00 0.00 2 CYS A N 9
ATOM 2886 C CA . CYS A 1 3 ? -7.306 5.881 3.785 1.00 0.00 2 CYS A CA 9
ATOM 2887 C C . CYS A 1 3 ? -8.495 4.895 4.005 1.00 0.00 2 CYS A C 9
ATOM 2888 O O . CYS A 1 3 ? -8.813 4.600 5.163 1.00 0.00 2 CYS A O 9
ATOM 2895 N N . PRO A 1 4 ? -9.139 4.311 2.947 1.00 0.00 3 PRO A N 9
ATOM 2896 C CA . PRO A 1 4 ? -10.168 3.250 3.103 1.00 0.00 3 PRO A CA 9
ATOM 2897 C C . PRO A 1 4 ? -9.640 1.947 3.800 1.00 0.00 3 PRO A C 9
ATOM 2898 O O . PRO A 1 4 ? -8.580 1.474 3.376 1.00 0.00 3 PRO A O 9
ATOM 2909 N N . PRO A 1 5 ? -10.307 1.327 4.819 1.00 0.00 4 PRO A N 9
ATOM 2910 C CA . PRO A 1 5 ? -9.837 0.060 5.458 1.00 0.00 4 PRO A CA 9
ATOM 2911 C C . PRO A 1 5 ? -9.518 -1.186 4.574 1.00 0.00 4 PRO A C 9
ATOM 2912 O O . PRO A 1 5 ? -8.602 -1.940 4.915 1.00 0.00 4 PRO A O 9
ATOM 2923 N N . VAL A 1 6 ? -10.231 -1.385 3.446 1.00 0.00 5 VAL A N 9
ATOM 2924 C CA . VAL A 1 6 ? -9.858 -2.400 2.415 1.00 0.00 5 VAL A CA 9
ATOM 2925 C C . VAL A 1 6 ? -8.541 -2.062 1.643 1.00 0.00 5 VAL A C 9
ATOM 2926 O O . VAL A 1 6 ? -7.738 -2.976 1.445 1.00 0.00 5 VAL A O 9
ATOM 2939 N N . CYS A 1 7 ? -8.298 -0.792 1.249 1.00 0.00 6 CYS A N 9
ATOM 2940 C CA . CYS A 1 7 ? -6.974 -0.350 0.731 1.00 0.00 6 CYS A CA 9
ATOM 2941 C C . CYS A 1 7 ? -5.757 -0.305 1.702 1.00 0.00 6 CYS A C 9
ATOM 2942 O O . CYS A 1 7 ? -4.620 -0.298 1.218 1.00 0.00 6 CYS A O 9
ATOM 2949 N N . VAL A 1 8 ? -5.956 -0.334 3.032 1.00 0.00 7 VAL A N 9
ATOM 2950 C CA . VAL A 1 8 ? -4.861 -0.666 4.011 1.00 0.00 7 VAL A CA 9
ATOM 2951 C C . VAL A 1 8 ? -4.171 -2.059 3.735 1.00 0.00 7 VAL A C 9
ATOM 2952 O O . VAL A 1 8 ? -2.948 -2.172 3.858 1.00 0.00 7 VAL A O 9
ATOM 2965 N N . ALA A 1 9 ? -4.950 -3.067 3.308 1.00 0.00 8 ALA A N 9
ATOM 2966 C CA . ALA A 1 9 ? -4.435 -4.262 2.587 1.00 0.00 8 ALA A CA 9
ATOM 2967 C C . ALA A 1 9 ? -4.130 -4.054 1.062 1.00 0.00 8 ALA A C 9
ATOM 2968 O O . ALA A 1 9 ? -3.085 -4.512 0.595 1.00 0.00 8 ALA A O 9
ATOM 2975 N N . GLN A 1 10 ? -5.042 -3.420 0.291 1.00 0.00 9 GLN A N 9
ATOM 2976 C CA . GLN A 1 10 ? -5.109 -3.512 -1.186 1.00 0.00 9 GLN A CA 9
ATOM 2977 C C . GLN A 1 10 ? -4.973 -2.115 -1.833 1.00 0.00 9 GLN A C 9
ATOM 2978 O O . GLN A 1 10 ? -5.974 -1.518 -2.245 1.00 0.00 9 GLN A O 9
ATOM 2992 N N . CYS A 1 11 ? -3.752 -1.557 -1.902 1.00 0.00 10 CYS A N 9
ATOM 2993 C CA . CYS A 1 11 ? -3.591 -0.114 -2.217 1.00 0.00 10 CYS A CA 9
ATOM 2994 C C . CYS A 1 11 ? -3.426 0.156 -3.734 1.00 0.00 10 CYS A C 9
ATOM 2995 O O . CYS A 1 11 ? -2.360 0.088 -4.352 1.00 0.00 10 CYS A O 9
ATOM 3002 N N . VAL A 1 12 ? -4.604 0.471 -4.253 1.00 0.00 11 VAL A N 9
ATOM 3003 C CA . VAL A 1 12 ? -4.929 0.676 -5.670 1.00 0.00 11 VAL A CA 9
ATOM 3004 C C . VAL A 1 12 ? -5.000 2.196 -6.033 1.00 0.00 11 VAL A C 9
ATOM 3005 O O . VAL A 1 12 ? -5.016 3.042 -5.133 1.00 0.00 11 VAL A O 9
ATOM 3018 N N . PRO A 1 13 ? -5.116 2.589 -7.329 1.00 0.00 12 PRO A N 9
ATOM 3019 C CA . PRO A 1 13 ? -5.378 3.999 -7.720 1.00 0.00 12 PRO A CA 9
ATOM 3020 C C . PRO A 1 13 ? -6.730 4.694 -7.400 1.00 0.00 12 PRO A C 9
ATOM 3021 O O . PRO A 1 13 ? -6.789 5.925 -7.483 1.00 0.00 12 PRO A O 9
ATOM 3032 N N . THR A 1 14 ? -7.769 3.964 -6.960 1.00 0.00 13 THR A N 9
ATOM 3033 C CA . THR A 1 14 ? -8.876 4.565 -6.151 1.00 0.00 13 THR A CA 9
ATOM 3034 C C . THR A 1 14 ? -8.423 5.208 -4.790 1.00 0.00 13 THR A C 9
ATOM 3035 O O . THR A 1 14 ? -9.021 6.193 -4.346 1.00 0.00 13 THR A O 9
ATOM 3046 N N . CYS A 1 15 ? -7.381 4.647 -4.158 1.00 0.00 14 CYS A N 9
ATOM 3047 C CA . CYS A 1 15 ? -6.933 4.979 -2.806 1.00 0.00 14 CYS A CA 9
ATOM 3048 C C . CYS A 1 15 ? -5.523 5.660 -2.757 1.00 0.00 14 CYS A C 9
ATOM 3049 O O . CYS A 1 15 ? -4.709 5.469 -3.667 1.00 0.00 14 CYS A O 9
ATOM 3056 N N . PRO A 1 16 ? -5.233 6.535 -1.747 1.00 0.00 15 PRO A N 9
ATOM 3057 C CA . PRO A 1 16 ? -4.180 7.580 -1.846 1.00 0.00 15 PRO A CA 9
ATOM 3058 C C . PRO A 1 16 ? -2.713 7.080 -1.779 1.00 0.00 15 PRO A C 9
ATOM 3059 O O . PRO A 1 16 ? -2.440 5.927 -1.443 1.00 0.00 15 PRO A O 9
ATOM 3070 N N . GLN A 1 17 ? -1.771 7.980 -2.119 1.00 0.00 16 GLN A N 9
ATOM 3071 C CA . GLN A 1 17 ? -0.316 7.673 -2.129 1.00 0.00 16 GLN A CA 9
ATOM 3072 C C . GLN A 1 17 ? 0.446 7.731 -0.775 1.00 0.00 16 GLN A C 9
ATOM 3073 O O . GLN A 1 17 ? 1.451 7.026 -0.630 1.00 0.00 16 GLN A O 9
ATOM 3087 N N . TYR A 1 18 ? -0.054 8.460 0.238 1.00 0.00 17 TYR A N 9
ATOM 3088 C CA . TYR A 1 18 ? 0.181 8.130 1.660 1.00 0.00 17 TYR A CA 9
ATOM 3089 C C . TYR A 1 18 ? -0.311 6.718 2.135 1.00 0.00 17 TYR A C 9
ATOM 3090 O O . TYR A 1 18 ? 0.316 6.141 3.027 1.00 0.00 17 TYR A O 9
ATOM 3108 N N . CYS A 1 19 ? -1.388 6.159 1.533 1.00 0.00 18 CYS A N 9
ATOM 3109 C CA . CYS A 1 19 ? -1.801 4.751 1.716 1.00 0.00 18 CYS A CA 9
ATOM 3110 C C . CYS A 1 19 ? -0.943 3.670 0.990 1.00 0.00 18 CYS A C 9
ATOM 3111 O O . CYS A 1 19 ? -0.844 2.540 1.475 1.00 0.00 18 CYS A O 9
ATOM 3118 N N . CYS A 1 20 ? -0.365 4.016 -0.178 1.00 0.00 19 CYS A N 9
ATOM 3119 C CA . CYS A 1 20 ? 0.272 3.052 -1.102 1.00 0.00 19 CYS A CA 9
ATOM 3120 C C . CYS A 1 20 ? 1.831 3.019 -0.982 1.00 0.00 19 CYS A C 9
ATOM 3121 O O . CYS A 1 20 ? 2.442 4.088 -0.868 1.00 0.00 19 CYS A O 9
ATOM 3128 N N . PRO A 1 21 ? 2.506 1.837 -1.116 1.00 0.00 20 PRO A N 9
ATOM 3129 C CA . PRO A 1 21 ? 3.991 1.722 -1.345 1.00 0.00 20 PRO A CA 9
ATOM 3130 C C . PRO A 1 21 ? 4.865 2.376 -2.466 1.00 0.00 20 PRO A C 9
ATOM 3131 O O . PRO A 1 21 ? 6.021 2.047 -2.748 1.00 0.00 20 PRO A O 9
ATOM 3142 N N . ALA A 1 22 ? 4.162 3.245 -3.116 1.00 0.00 21 ALA A N 9
ATOM 3143 C CA . ALA A 1 22 ? 4.011 3.241 -4.607 1.00 0.00 21 ALA A CA 9
ATOM 3144 C C . ALA A 1 22 ? 3.401 1.970 -5.285 1.00 0.00 21 ALA A C 9
ATOM 3145 O O . ALA A 1 22 ? 3.808 1.470 -6.339 1.00 0.00 21 ALA A O 9
ATOM 3152 N N . LYS A 1 23 ? 2.335 1.554 -4.617 1.00 0.00 22 LYS A N 9
ATOM 3153 C CA . LYS A 1 23 ? 1.334 0.538 -5.052 1.00 0.00 22 LYS A CA 9
ATOM 3154 C C . LYS A 1 23 ? 1.845 -0.929 -4.947 1.00 0.00 22 LYS A C 9
ATOM 3155 O O . LYS A 1 23 ? 3.049 -1.203 -4.995 1.00 0.00 22 LYS A O 9
ATOM 3174 N N . ARG A 1 24 ? 0.891 -1.867 -4.772 1.00 0.00 23 ARG A N 9
ATOM 3175 C CA . ARG A 1 24 ? 1.184 -3.283 -4.411 1.00 0.00 23 ARG A CA 9
ATOM 3176 C C . ARG A 1 24 ? 1.773 -4.056 -5.626 1.00 0.00 23 ARG A C 9
ATOM 3177 O O . ARG A 1 24 ? 1.129 -4.177 -6.674 1.00 0.00 23 ARG A O 9
ATOM 3198 N N . LYS A 1 25 ? 3.028 -4.517 -5.476 1.00 0.00 24 LYS A N 9
ATOM 3199 C CA . LYS A 1 25 ? 3.854 -5.005 -6.612 1.00 0.00 24 LYS A CA 9
ATOM 3200 C C . LYS A 1 25 ? 4.825 -6.112 -6.117 1.00 0.00 24 LYS A C 9
ATOM 3201 O O . LYS A 1 25 ? 5.598 -5.935 -5.174 1.00 0.00 24 LYS A O 9
ATOM 3229 N N . PRO A 1 2 ? -5.938 9.453 5.628 1.00 0.00 1 PRO A N 10
ATOM 3230 C CA . PRO A 1 2 ? -5.431 8.108 5.261 1.00 0.00 1 PRO A CA 10
ATOM 3231 C C . PRO A 1 2 ? -6.528 7.068 4.912 1.00 0.00 1 PRO A C 10
ATOM 3232 O O . PRO A 1 2 ? -7.723 7.347 4.766 1.00 0.00 1 PRO A O 10
ATOM 3243 N N . CYS A 1 3 ? -6.016 5.863 4.711 1.00 0.00 2 CYS A N 10
ATOM 3244 C CA . CYS A 1 3 ? -6.643 4.801 3.926 1.00 0.00 2 CYS A CA 10
ATOM 3245 C C . CYS A 1 3 ? -8.131 4.422 4.237 1.00 0.00 2 CYS A C 10
ATOM 3246 O O . CYS A 1 3 ? -8.479 4.291 5.416 1.00 0.00 2 CYS A O 10
ATOM 3253 N N . PRO A 1 4 ? -8.982 4.088 3.225 1.00 0.00 3 PRO A N 10
ATOM 3254 C CA . PRO A 1 4 ? -10.155 3.186 3.414 1.00 0.00 3 PRO A CA 10
ATOM 3255 C C . PRO A 1 4 ? -9.805 1.780 4.028 1.00 0.00 3 PRO A C 10
ATOM 3256 O O . PRO A 1 4 ? -8.678 1.323 3.808 1.00 0.00 3 PRO A O 10
ATOM 3267 N N . PRO A 1 5 ? -10.687 1.060 4.777 1.00 0.00 4 PRO A N 10
ATOM 3268 C CA . PRO A 1 5 ? -10.322 -0.223 5.447 1.00 0.00 4 PRO A CA 10
ATOM 3269 C C . PRO A 1 5 ? -9.961 -1.454 4.559 1.00 0.00 4 PRO A C 10
ATOM 3270 O O . PRO A 1 5 ? -9.113 -2.251 4.972 1.00 0.00 4 PRO A O 10
ATOM 3281 N N . VAL A 1 6 ? -10.541 -1.587 3.348 1.00 0.00 5 VAL A N 10
ATOM 3282 C CA . VAL A 1 6 ? -10.019 -2.517 2.300 1.00 0.00 5 VAL A CA 10
ATOM 3283 C C . VAL A 1 6 ? -8.648 -2.061 1.701 1.00 0.00 5 VAL A C 10
ATOM 3284 O O . VAL A 1 6 ? -7.771 -2.909 1.545 1.00 0.00 5 VAL A O 10
ATOM 3297 N N . CYS A 1 7 ? -8.450 -0.756 1.418 1.00 0.00 6 CYS A N 10
ATOM 3298 C CA . CYS A 1 7 ? -7.138 -0.190 1.008 1.00 0.00 6 CYS A CA 10
ATOM 3299 C C . CYS A 1 7 ? -5.941 -0.205 2.009 1.00 0.00 6 CYS A C 10
ATOM 3300 O O . CYS A 1 7 ? -4.803 -0.032 1.560 1.00 0.00 6 CYS A O 10
ATOM 3307 N N . VAL A 1 8 ? -6.159 -0.478 3.312 1.00 0.00 7 VAL A N 10
ATOM 3308 C CA . VAL A 1 8 ? -5.065 -0.899 4.253 1.00 0.00 7 VAL A CA 10
ATOM 3309 C C . VAL A 1 8 ? -4.280 -2.158 3.736 1.00 0.00 7 VAL A C 10
ATOM 3310 O O . VAL A 1 8 ? -3.054 -2.117 3.598 1.00 0.00 7 VAL A O 10
ATOM 3323 N N . ALA A 1 9 ? -5.020 -3.222 3.397 1.00 0.00 8 ALA A N 10
ATOM 3324 C CA . ALA A 1 9 ? -4.524 -4.341 2.552 1.00 0.00 8 ALA A CA 10
ATOM 3325 C C . ALA A 1 9 ? -4.197 -3.985 1.062 1.00 0.00 8 ALA A C 10
ATOM 3326 O O . ALA A 1 9 ? -3.140 -4.376 0.561 1.00 0.00 8 ALA A O 10
ATOM 3333 N N . GLN A 1 10 ? -5.112 -3.282 0.365 1.00 0.00 9 GLN A N 10
ATOM 3334 C CA . GLN A 1 10 ? -5.175 -3.199 -1.107 1.00 0.00 9 GLN A CA 10
ATOM 3335 C C . GLN A 1 10 ? -4.861 -1.777 -1.605 1.00 0.00 9 GLN A C 10
ATOM 3336 O O . GLN A 1 10 ? -5.769 -1.005 -1.936 1.00 0.00 9 GLN A O 10
ATOM 3350 N N . CYS A 1 11 ? -3.576 -1.408 -1.657 1.00 0.00 10 CYS A N 10
ATOM 3351 C CA . CYS A 1 11 ? -3.212 0.024 -1.857 1.00 0.00 10 CYS A CA 10
ATOM 3352 C C . CYS A 1 11 ? -3.118 0.420 -3.354 1.00 0.00 10 CYS A C 10
ATOM 3353 O O . CYS A 1 11 ? -2.096 0.297 -4.034 1.00 0.00 10 CYS A O 10
ATOM 3360 N N . VAL A 1 12 ? -4.290 0.847 -3.833 1.00 0.00 11 VAL A N 10
ATOM 3361 C CA . VAL A 1 12 ? -4.607 0.970 -5.271 1.00 0.00 11 VAL A CA 10
ATOM 3362 C C . VAL A 1 12 ? -4.744 2.450 -5.758 1.00 0.00 11 VAL A C 10
ATOM 3363 O O . VAL A 1 12 ? -4.822 3.354 -4.924 1.00 0.00 11 VAL A O 10
ATOM 3376 N N . PRO A 1 13 ? -4.796 2.746 -7.089 1.00 0.00 12 PRO A N 10
ATOM 3377 C CA . PRO A 1 13 ? -5.039 4.119 -7.614 1.00 0.00 12 PRO A CA 10
ATOM 3378 C C . PRO A 1 13 ? -6.388 4.845 -7.359 1.00 0.00 12 PRO A C 10
ATOM 3379 O O . PRO A 1 13 ? -6.402 6.080 -7.318 1.00 0.00 12 PRO A O 10
ATOM 3390 N N . THR A 1 14 ? -7.485 4.102 -7.126 1.00 0.00 13 THR A N 10
ATOM 3391 C CA . THR A 1 14 ? -8.691 4.652 -6.427 1.00 0.00 13 THR A CA 10
ATOM 3392 C C . THR A 1 14 ? -8.424 5.177 -4.968 1.00 0.00 13 THR A C 10
ATOM 3393 O O . THR A 1 14 ? -9.072 6.128 -4.520 1.00 0.00 13 THR A O 10
ATOM 3404 N N . CYS A 1 15 ? -7.470 4.559 -4.261 1.00 0.00 14 CYS A N 10
ATOM 3405 C CA . CYS A 1 15 ? -6.987 4.981 -2.940 1.00 0.00 14 CYS A CA 10
ATOM 3406 C C . CYS A 1 15 ? -5.739 5.924 -3.020 1.00 0.00 14 CYS A C 10
ATOM 3407 O O . CYS A 1 15 ? -5.063 5.967 -4.056 1.00 0.00 14 CYS A O 10
ATOM 3414 N N . PRO A 1 16 ? -5.406 6.718 -1.960 1.00 0.00 15 PRO A N 10
ATOM 3415 C CA . PRO A 1 16 ? -4.322 7.733 -2.020 1.00 0.00 15 PRO A CA 10
ATOM 3416 C C . PRO A 1 16 ? -2.882 7.148 -2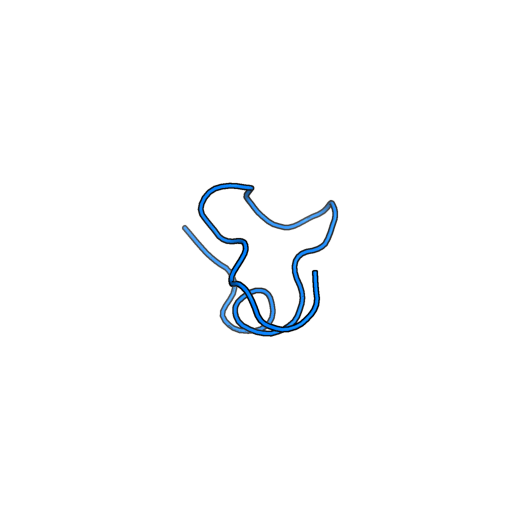.107 1.00 0.00 15 PRO A C 10
ATOM 3417 O O . PRO A 1 16 ? -2.636 5.977 -1.801 1.00 0.00 15 PRO A O 10
ATOM 3428 N N . GLN A 1 17 ? -1.936 7.988 -2.560 1.00 0.00 16 GLN A N 10
ATOM 3429 C CA . GLN A 1 17 ? -0.506 7.602 -2.715 1.00 0.00 16 GLN A CA 10
ATOM 3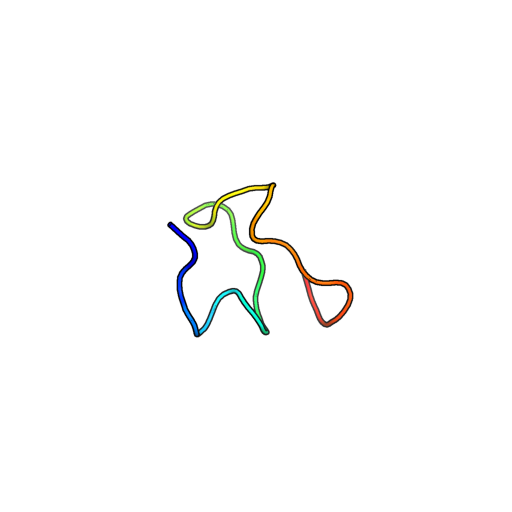430 C C . GLN A 1 17 ? 0.296 7.403 -1.403 1.00 0.00 16 GLN A C 10
ATOM 3431 O O . GLN A 1 17 ? 1.053 6.436 -1.285 1.00 0.00 16 GLN A O 10
ATOM 3445 N N . TYR A 1 18 ? 0.074 8.269 -0.411 1.00 0.00 17 TYR A N 10
ATOM 3446 C CA . TYR A 1 18 ? 0.369 7.990 1.003 1.00 0.00 17 TYR A CA 10
ATOM 3447 C C . TYR A 1 18 ? -0.427 6.836 1.704 1.00 0.00 17 TYR A C 10
ATOM 3448 O O . TYR A 1 18 ? -0.023 6.453 2.806 1.00 0.00 17 TYR A O 10
ATOM 3466 N N . CYS A 1 19 ? -1.480 6.233 1.086 1.00 0.00 18 CYS A N 10
ATOM 3467 C CA . CYS A 1 19 ? -1.969 4.889 1.482 1.00 0.00 18 CYS A CA 10
ATOM 3468 C C . CYS A 1 19 ? -0.983 3.715 1.191 1.00 0.00 18 CYS A C 10
ATOM 3469 O O . CYS A 1 19 ? -0.799 2.848 2.050 1.00 0.00 18 CYS A O 10
ATOM 3476 N N . CYS A 1 20 ? -0.323 3.726 0.019 1.00 0.00 19 CYS A N 10
ATOM 3477 C CA . CYS A 1 20 ? 0.887 2.901 -0.228 1.00 0.00 19 CYS A CA 10
ATOM 3478 C C . CYS A 1 20 ? 2.130 3.422 0.576 1.00 0.00 19 CYS A C 10
ATOM 3479 O O . CYS A 1 20 ? 2.458 4.609 0.477 1.00 0.00 19 CYS A O 10
ATOM 3486 N N . PRO A 1 21 ? 2.894 2.558 1.302 1.00 0.00 20 PRO A N 10
ATOM 3487 C CA . PRO A 1 21 ? 4.346 2.744 1.558 1.00 0.00 20 PRO A CA 10
ATOM 3488 C C . PRO A 1 21 ? 5.246 3.119 0.331 1.00 0.00 20 PRO A C 10
ATOM 3489 O O . PRO A 1 21 ? 4.831 3.406 -0.794 1.00 0.00 20 PRO A O 10
ATOM 3500 N N . ALA A 1 22 ? 6.523 2.999 0.651 1.00 0.00 21 ALA A N 10
ATOM 3501 C CA . ALA A 1 22 ? 7.578 2.701 -0.342 1.00 0.00 21 ALA A CA 10
ATOM 3502 C C . ALA A 1 22 ? 8.512 1.659 0.315 1.00 0.00 21 ALA A C 10
ATOM 3503 O O . ALA A 1 22 ? 9.370 1.958 1.153 1.00 0.00 21 ALA A O 10
ATOM 3510 N N . LYS A 1 23 ? 8.259 0.412 -0.083 1.00 0.00 22 LYS A N 10
ATOM 3511 C CA . LYS A 1 23 ? 8.830 -0.798 0.563 1.00 0.00 22 LYS A CA 10
ATOM 3512 C C . LYS A 1 23 ? 10.357 -0.935 0.278 1.00 0.00 22 LYS A C 10
ATOM 3513 O O . LYS A 1 23 ? 10.777 -1.060 -0.879 1.00 0.00 22 LYS A O 10
ATOM 3532 N N . ARG A 1 24 ? 11.165 -0.912 1.353 1.00 0.00 23 ARG A N 10
ATOM 3533 C CA . ARG A 1 24 ? 12.646 -1.015 1.262 1.00 0.00 23 ARG A CA 10
ATOM 3534 C C . ARG A 1 24 ? 13.115 -2.499 1.184 1.00 0.00 23 ARG A C 10
ATOM 3535 O O . ARG A 1 24 ? 12.657 -3.351 1.952 1.00 0.00 23 ARG A O 10
ATOM 3556 N N . LYS A 1 25 ? 14.046 -2.779 0.254 1.00 0.00 24 LYS A N 10
ATOM 3557 C CA . LYS A 1 25 ? 14.608 -4.141 0.048 1.00 0.00 24 LYS A CA 10
ATOM 3558 C C . LYS A 1 25 ? 15.853 -4.330 0.960 1.00 0.00 24 LYS A C 10
ATOM 3559 O O . LYS A 1 25 ? 16.902 -3.710 0.775 1.00 0.00 24 LYS A O 10
#

Organism: NCBI:txid6086